Protein AF-A0A945BIY1-F1 (afdb_monomer)

pLDDT: mean 72.24, std 20.04, range [30.34, 96.12]

Solvent-accessible surface area (backbone atoms only — not comparable to full-atom values): 13095 Å² total; per-residue (Å²): 138,82,88,80,87,86,90,84,84,83,86,78,81,77,83,79,81,81,81,83,72,94,68,96,71,99,66,99,70,93,70,81,80,64,82,87,71,80,68,94,62,81,65,41,60,69,71,44,53,73,72,45,50,80,95,35,88,34,77,47,78,45,69,30,70,86,35,56,68,50,52,51,52,50,49,50,49,51,49,50,51,50,50,50,54,65,72,65,54,95,59,92,76,70,64,50,79,70,49,47,50,50,52,51,47,52,49,34,33,52,48,39,45,57,73,46,34,31,70,83,36,44,28,24,41,27,39,16,29,30,68,83,45,97,96,43,66,54,73,47,78,45,80,40,52,51,88,93,45,65,82,20,48,50,57,68,33,42,68,90,71,98,73,80,66,68,68,72,79,71,58,60,95,82,64,88,78,86,86,86,83,70,67,38,62,65,57,50,63,66,42,50,64,54,32,41,51,69,36,68,51,91,84,126

Mean predicted aligned error: 15.59 Å

Radius of gyration: 26.65 Å; Cα contacts (8 Å, |Δi|>4): 170; chains: 1; bounding box: 78×54×85 Å

Secondary structure (DSSP, 8-state):
------------------------------------SS-SS--SHHHHHTTS-TTSSEEEEEE-TTTHHHHHHHHHHHHHHHHHHHHH-SS-----HHHHHHHHHHHHHHHHHHHHH-GGGEEEEEEEEEEEETTEEEEEEEEEE-TT---SHHHHHS-SS----GGGGG--TT-S--------HHHHHHHHHHHHHHTT----

Foldseek 3Di:
DDDDDDDDDDDPPDPDPDPDDDDDDDDPDPPPPPPPDDPPDDFCCVVQVVPADPPAPDKDKDFCRVCLVVVVVVVVVVVVVVVCVVVVDPDPCPDDPVRVVVVLLVVLLVVLLVVQQQPVQFGMKIWYWHPPDVVDIDIDIDTDGDPVRQRGLNNVFFDDDDDDDPVVVVDDPPDPDDDDGGTDVVSVVVCVVVSSVSSVNPPD

Sequence (204 aa):
MKTKNTILTTIAAAALVVLIGCGDTPGDGDSSSTPAGPSAVKNSFAEVSAKLDPNGSLYLYYSTEDVIETVEKYTDALTNFAMETANSGVAGFRPGPQEEAMIDAGTKVGKAFYDQLGINEISGVGMSSFEFEKGLHRNKMVIHHYPDKSTGKVWSLFGSEPHEIGMLKMLPANTALALSNEFNAKGLMEWLPELAKASGDEAI

Nearest PDB structures (foldseek):
  1pu1-assembly1_A  TM=2.883E-01  e=2.572E+00  Methanothermobacter thermautotrophicus

Structure (mmCIF, N/CA/C/O backbone):
data_AF-A0A945BIY1-F1
#
_entry.id   AF-A0A945BIY1-F1
#
loop_
_atom_site.group_PDB
_atom_site.id
_atom_site.type_symbol
_atom_site.label_atom_id
_atom_site.label_alt_id
_atom_site.label_comp_id
_atom_site.label_asym_id
_atom_site.label_entity_id
_atom_site.label_seq_id
_atom_site.pdbx_PDB_ins_code
_atom_site.Cartn_x
_atom_site.Cartn_y
_atom_site.Cartn_z
_atom_site.occupancy
_atom_site.B_iso_or_equiv
_atom_site.auth_seq_id
_atom_site.auth_comp_id
_atom_site.auth_asym_id
_atom_site.auth_atom_id
_atom_site.pdbx_PDB_model_num
ATOM 1 N N . MET A 1 1 ? 52.448 1.101 58.514 1.00 39.97 1 MET A N 1
ATOM 2 C CA . MET A 1 1 ? 52.498 0.705 57.088 1.00 39.97 1 MET A CA 1
ATOM 3 C C . MET A 1 1 ? 51.503 1.559 56.319 1.00 39.97 1 MET A C 1
ATOM 5 O O . MET A 1 1 ? 50.357 1.646 56.733 1.00 39.97 1 MET A O 1
ATOM 9 N N . LYS A 1 2 ? 51.981 2.273 55.294 1.00 34.41 2 LYS A N 1
ATOM 10 C CA . LYS A 1 2 ? 51.230 3.215 54.450 1.00 34.41 2 LYS A CA 1
ATOM 11 C C . LYS A 1 2 ? 50.601 2.485 53.250 1.00 34.41 2 LYS A C 1
ATOM 13 O O . LYS A 1 2 ? 51.288 1.697 52.615 1.00 34.41 2 LYS A O 1
ATOM 18 N N . THR A 1 3 ? 49.324 2.787 53.002 1.00 42.06 3 THR A N 1
ATOM 19 C CA . THR A 1 3 ? 48.617 2.985 51.714 1.00 42.06 3 THR A CA 1
ATOM 20 C C . THR A 1 3 ? 49.193 2.395 50.419 1.00 42.06 3 THR A C 1
ATOM 22 O O . THR A 1 3 ? 50.326 2.707 50.063 1.00 42.06 3 THR A O 1
ATOM 25 N N . LYS A 1 4 ? 48.325 1.750 49.613 1.00 39.22 4 LYS A N 1
ATOM 26 C CA . LYS A 1 4 ? 48.143 2.046 48.171 1.00 39.22 4 LYS A CA 1
ATOM 27 C C . LYS A 1 4 ? 46.921 1.332 47.560 1.00 39.22 4 LYS A C 1
ATOM 29 O O . LYS A 1 4 ? 46.824 0.112 47.590 1.00 39.22 4 LYS A O 1
ATOM 34 N N . ASN A 1 5 ? 46.024 2.148 47.000 1.00 42.19 5 ASN A N 1
ATOM 35 C CA . ASN A 1 5 ? 44.975 1.831 46.024 1.00 42.19 5 ASN A CA 1
ATOM 36 C C . ASN A 1 5 ? 45.461 0.901 44.904 1.00 42.19 5 ASN A C 1
ATOM 38 O O . ASN A 1 5 ? 46.595 1.071 44.468 1.00 42.19 5 ASN A O 1
ATOM 42 N N . THR A 1 6 ? 44.566 0.092 44.320 1.00 38.16 6 THR A N 1
ATOM 43 C CA . THR A 1 6 ? 44.316 0.076 42.858 1.00 38.16 6 THR A CA 1
ATOM 44 C C . THR A 1 6 ? 42.943 -0.552 42.581 1.00 38.16 6 THR A C 1
ATOM 46 O O . THR A 1 6 ? 42.764 -1.763 42.617 1.00 38.16 6 THR A O 1
ATOM 49 N N . ILE A 1 7 ? 41.972 0.323 42.329 1.00 39.97 7 ILE A N 1
ATOM 50 C CA . ILE A 1 7 ? 40.728 0.064 41.600 1.00 39.97 7 ILE A CA 1
ATOM 51 C C . ILE A 1 7 ? 41.095 0.159 40.112 1.00 39.97 7 ILE A C 1
ATOM 53 O O . ILE A 1 7 ? 41.668 1.182 39.752 1.00 39.97 7 ILE A O 1
ATOM 57 N N . LEU A 1 8 ? 40.795 -0.859 39.296 1.00 30.34 8 LEU A N 1
ATOM 58 C CA . LEU A 1 8 ? 40.433 -0.812 37.858 1.00 30.34 8 LEU A CA 1
ATOM 59 C C . LEU A 1 8 ? 40.768 -2.162 37.199 1.00 30.34 8 LEU A C 1
ATOM 61 O O . LEU A 1 8 ? 41.935 -2.464 36.962 1.00 30.34 8 LEU A O 1
ATOM 65 N N . THR A 1 9 ? 39.759 -2.928 36.789 1.00 34.94 9 THR A N 1
ATOM 66 C CA . THR A 1 9 ? 39.800 -3.563 35.461 1.00 34.94 9 THR A CA 1
ATOM 67 C C . THR A 1 9 ? 38.373 -3.800 34.977 1.00 34.94 9 THR A C 1
ATOM 69 O O . THR A 1 9 ? 37.656 -4.700 35.397 1.00 34.94 9 THR A O 1
ATOM 72 N N . THR A 1 10 ? 37.967 -2.857 34.143 1.00 36.44 10 THR A N 1
ATOM 73 C CA . THR A 1 10 ? 36.781 -2.751 33.304 1.00 36.44 10 THR A CA 1
ATOM 74 C C . THR A 1 10 ? 36.562 -4.007 32.455 1.00 36.44 10 THR A C 1
ATOM 76 O O . THR A 1 10 ? 37.403 -4.350 31.628 1.00 36.44 10 THR A O 1
ATOM 79 N N . ILE A 1 11 ? 35.403 -4.656 32.601 1.00 41.34 11 ILE A N 1
ATOM 80 C CA . ILE A 1 11 ? 34.894 -5.626 31.622 1.00 41.34 11 ILE A CA 1
ATOM 81 C C . ILE A 1 11 ? 34.208 -4.817 30.518 1.00 41.34 11 ILE A C 1
ATOM 83 O O . ILE A 1 11 ? 33.057 -4.407 30.646 1.00 41.34 11 ILE A O 1
ATOM 87 N N . ALA A 1 12 ? 34.950 -4.535 29.449 1.00 37.59 12 ALA A N 1
ATOM 88 C CA . ALA A 1 12 ? 34.392 -4.051 28.196 1.00 37.59 12 ALA A CA 1
ATOM 89 C C . ALA A 1 12 ? 33.850 -5.259 27.416 1.00 37.59 12 ALA A C 1
ATOM 91 O O . ALA A 1 12 ? 34.608 -5.979 26.768 1.00 37.59 12 ALA A O 1
ATOM 92 N N . ALA A 1 13 ? 32.544 -5.510 27.507 1.00 39.81 13 ALA A N 1
ATOM 93 C CA . ALA A 1 13 ? 31.857 -6.410 26.589 1.00 39.81 13 ALA A CA 1
ATOM 94 C C . ALA A 1 13 ? 31.685 -5.677 25.250 1.00 39.81 13 ALA A C 1
ATOM 96 O O . ALA A 1 13 ? 30.846 -4.790 25.108 1.00 39.81 13 ALA A O 1
ATOM 97 N N . ALA A 1 14 ? 32.552 -6.004 24.296 1.00 38.06 14 ALA A N 1
ATOM 98 C CA . ALA A 1 14 ? 32.507 -5.496 22.937 1.00 38.06 14 ALA A CA 1
ATOM 99 C C . ALA A 1 14 ? 31.255 -6.022 22.215 1.00 38.06 14 ALA A C 1
ATOM 101 O O . ALA A 1 14 ? 31.132 -7.219 21.962 1.00 38.06 14 ALA A O 1
ATOM 102 N N . ALA A 1 15 ? 30.343 -5.119 21.852 1.00 40.03 15 ALA A N 1
ATOM 103 C CA . ALA A 1 15 ? 29.342 -5.370 20.824 1.00 40.03 15 ALA A CA 1
ATOM 104 C C . ALA A 1 15 ? 30.045 -5.317 19.458 1.00 40.03 15 ALA A C 1
ATOM 106 O O . ALA A 1 15 ? 30.256 -4.245 18.890 1.00 40.03 15 ALA A O 1
ATOM 107 N N . LEU A 1 16 ? 30.476 -6.476 18.961 1.00 34.16 16 LEU A N 1
ATOM 108 C CA . LEU A 1 16 ? 31.046 -6.607 17.626 1.00 34.16 16 LEU A CA 1
ATOM 109 C C . LEU A 1 16 ? 29.893 -6.658 16.608 1.00 34.16 16 LEU A C 1
ATOM 111 O O . LEU A 1 16 ? 29.309 -7.712 16.367 1.00 34.16 16 LEU A O 1
ATOM 115 N N . VAL A 1 17 ? 29.541 -5.510 16.029 1.00 41.53 17 VAL A N 1
ATOM 116 C CA . VAL A 1 17 ? 28.694 -5.453 14.830 1.00 41.53 17 VAL A CA 1
ATOM 117 C C . VAL A 1 17 ? 29.560 -5.890 13.651 1.00 41.53 17 VAL A C 1
ATOM 119 O O . VAL A 1 17 ? 30.413 -5.136 13.186 1.00 41.53 17 VAL A O 1
ATOM 122 N N . VAL A 1 18 ? 29.387 -7.129 13.191 1.00 42.84 18 VAL A N 1
ATOM 123 C CA . VAL A 1 18 ? 30.069 -7.623 11.990 1.00 42.84 18 VAL A CA 1
ATOM 124 C C . VAL A 1 18 ? 29.305 -7.124 10.764 1.00 42.84 18 VAL A C 1
ATOM 126 O O . VAL A 1 18 ? 28.275 -7.676 10.389 1.00 42.84 18 VAL A O 1
ATOM 129 N N . LEU A 1 19 ? 29.818 -6.068 10.134 1.00 43.41 19 LEU A N 1
ATOM 130 C CA . LEU A 1 19 ? 29.477 -5.714 8.757 1.00 43.41 19 LEU A CA 1
ATOM 131 C C . LEU A 1 19 ? 30.220 -6.686 7.829 1.00 43.41 19 LEU A C 1
ATOM 133 O O . LEU A 1 19 ? 31.395 -6.482 7.528 1.00 43.41 19 LEU A O 1
ATOM 137 N N . ILE A 1 20 ? 29.559 -7.766 7.406 1.00 51.94 20 ILE A N 1
ATOM 138 C CA . ILE A 1 20 ? 30.088 -8.644 6.353 1.00 51.94 20 ILE A CA 1
ATOM 139 C C . ILE A 1 20 ? 29.899 -7.916 5.018 1.00 51.94 20 ILE A C 1
ATOM 141 O O . ILE A 1 20 ? 28.815 -7.917 4.440 1.00 51.94 20 ILE A O 1
ATOM 145 N N . GLY A 1 21 ? 30.954 -7.251 4.550 1.00 39.09 21 GLY A N 1
ATOM 146 C CA . GLY A 1 21 ? 31.052 -6.796 3.167 1.00 39.09 21 GLY A CA 1
ATOM 147 C C . GLY A 1 21 ? 31.332 -7.987 2.250 1.00 39.09 21 GLY A C 1
ATOM 148 O O . GLY A 1 21 ? 32.241 -8.767 2.522 1.00 39.09 21 GLY A O 1
ATOM 149 N N . CYS A 1 22 ? 30.564 -8.131 1.167 1.00 49.41 22 CYS A N 1
ATOM 150 C CA . CYS A 1 22 ? 30.897 -9.063 0.090 1.00 49.41 22 CYS A CA 1
ATOM 151 C C . CYS A 1 22 ? 32.154 -8.560 -0.631 1.00 49.41 22 CYS A C 1
ATOM 153 O O . CYS A 1 22 ? 32.093 -7.605 -1.402 1.00 49.41 22 CYS A O 1
ATOM 155 N N . GLY A 1 23 ? 33.291 -9.188 -0.347 1.00 40.00 23 GLY A N 1
ATOM 156 C CA . GLY A 1 23 ? 34.505 -9.109 -1.150 1.00 40.00 23 GLY A CA 1
ATOM 157 C C . GLY A 1 23 ? 34.866 -10.514 -1.614 1.00 40.00 23 GLY A C 1
ATOM 158 O O . GLY A 1 23 ? 34.904 -11.433 -0.798 1.00 40.00 23 GLY A O 1
ATOM 159 N N . ASP A 1 24 ? 35.094 -10.680 -2.916 1.00 52.12 24 ASP A N 1
ATOM 160 C CA . ASP A 1 24 ? 35.412 -11.966 -3.534 1.00 52.12 24 ASP A CA 1
ATOM 161 C C . ASP A 1 24 ? 36.679 -12.581 -2.926 1.00 52.12 24 ASP A C 1
ATOM 163 O O . ASP A 1 24 ? 37.783 -12.046 -3.040 1.00 52.12 24 ASP A O 1
ATOM 167 N N . THR A 1 25 ? 36.539 -13.742 -2.290 1.00 47.34 25 THR A N 1
ATOM 168 C CA . THR A 1 25 ? 37.651 -14.666 -2.045 1.00 47.34 25 THR A CA 1
ATOM 169 C C . THR A 1 25 ? 37.119 -16.095 -2.182 1.00 47.34 25 THR A C 1
ATOM 171 O O . THR A 1 25 ? 36.146 -16.434 -1.509 1.00 47.34 25 THR A O 1
ATOM 174 N N . PRO A 1 26 ? 37.711 -16.947 -3.040 1.00 51.88 26 PRO A N 1
ATOM 175 C CA . PRO A 1 26 ? 37.292 -18.333 -3.179 1.00 51.88 26 PRO A CA 1
ATOM 176 C C . PRO A 1 26 ? 37.843 -19.127 -1.992 1.00 51.88 26 PRO A C 1
ATOM 178 O O . PRO A 1 26 ? 39.030 -19.446 -1.936 1.00 51.88 26 PRO A O 1
ATOM 181 N N . GLY A 1 27 ? 36.980 -19.393 -1.016 1.00 40.19 27 GLY A N 1
ATOM 182 C CA . GLY A 1 27 ? 37.255 -20.269 0.115 1.00 40.19 27 GLY A CA 1
ATOM 183 C C . GLY A 1 27 ? 36.132 -21.285 0.246 1.00 40.19 27 GLY A C 1
ATOM 184 O O . GLY A 1 27 ? 34.990 -20.904 0.489 1.00 40.19 27 GLY A O 1
ATOM 185 N N . ASP A 1 28 ? 36.472 -22.561 0.064 1.00 50.78 28 ASP A N 1
ATOM 186 C CA . ASP A 1 28 ? 35.599 -23.705 0.323 1.00 50.78 28 ASP A CA 1
ATOM 187 C C . ASP A 1 28 ? 35.022 -23.612 1.740 1.00 50.78 28 ASP A C 1
ATOM 189 O O . ASP A 1 28 ? 35.735 -23.692 2.743 1.00 50.78 28 ASP A O 1
ATOM 193 N N . GLY A 1 29 ? 33.714 -23.406 1.810 1.00 43.94 29 GLY A N 1
ATOM 194 C CA . GLY A 1 29 ? 32.992 -23.149 3.044 1.00 43.94 29 GLY A CA 1
ATOM 195 C C . GLY A 1 29 ? 31.512 -23.042 2.741 1.00 43.94 29 GLY A C 1
ATOM 196 O O . GLY A 1 29 ? 30.916 -21.979 2.887 1.00 43.94 29 GLY A O 1
ATOM 197 N N . ASP A 1 30 ? 30.944 -24.147 2.262 1.00 49.91 30 ASP A N 1
ATOM 198 C CA . ASP A 1 30 ? 29.515 -24.305 2.022 1.00 49.91 30 ASP A CA 1
ATOM 199 C C . ASP A 1 30 ? 28.783 -24.224 3.371 1.00 49.91 30 ASP A C 1
ATOM 201 O O . ASP A 1 30 ? 28.605 -25.189 4.111 1.00 49.91 30 ASP A O 1
ATOM 205 N N . SER A 1 31 ? 28.475 -22.999 3.769 1.00 51.16 31 SER A N 1
ATOM 206 C CA . SER A 1 31 ? 27.573 -22.656 4.860 1.00 51.16 31 SER A CA 1
ATOM 207 C C . SER A 1 31 ? 26.534 -21.705 4.292 1.00 51.16 31 SER A C 1
ATOM 209 O O . SER A 1 31 ? 26.340 -20.591 4.775 1.00 51.16 31 SER A O 1
ATOM 211 N N . SER A 1 32 ? 25.869 -22.156 3.225 1.00 48.94 32 SER A N 1
ATOM 212 C CA . SER A 1 32 ? 24.549 -21.665 2.857 1.00 48.94 32 SER A CA 1
ATOM 213 C C . SER A 1 32 ? 23.613 -21.989 4.026 1.00 48.94 32 SER A C 1
ATOM 215 O O . SER A 1 32 ? 22.974 -23.034 4.100 1.00 48.94 32 SER A O 1
ATOM 217 N N . SER A 1 33 ? 23.533 -21.074 4.988 1.00 55.22 33 SER A N 1
ATOM 218 C CA . SER A 1 33 ? 22.439 -21.003 5.953 1.00 55.22 33 SER A CA 1
ATOM 219 C C . SER A 1 33 ? 21.205 -20.399 5.280 1.00 55.22 33 SER A C 1
ATOM 221 O O . SER A 1 33 ? 20.538 -19.530 5.839 1.00 55.22 33 SER A O 1
ATOM 223 N N . THR A 1 34 ? 20.900 -20.828 4.051 1.00 60.59 34 THR A N 1
ATOM 224 C CA . THR A 1 34 ? 19.627 -20.495 3.427 1.00 60.59 34 THR A CA 1
ATOM 225 C C . THR A 1 34 ? 18.549 -21.142 4.292 1.00 60.59 34 THR A C 1
ATOM 227 O O . THR A 1 34 ? 18.580 -22.363 4.468 1.00 60.59 34 THR A O 1
ATOM 230 N N . PRO A 1 35 ? 17.620 -20.363 4.872 1.00 60.12 35 PRO A N 1
ATOM 231 C CA . PRO A 1 35 ? 16.528 -20.928 5.645 1.00 60.12 35 PRO A CA 1
ATOM 232 C C . PRO A 1 35 ? 15.776 -21.936 4.772 1.00 60.12 35 PRO A C 1
ATOM 234 O O . PRO A 1 35 ? 15.178 -21.578 3.759 1.00 60.12 35 PRO A O 1
ATOM 237 N N . ALA A 1 36 ? 15.867 -23.214 5.128 1.00 60.28 36 ALA A N 1
ATOM 238 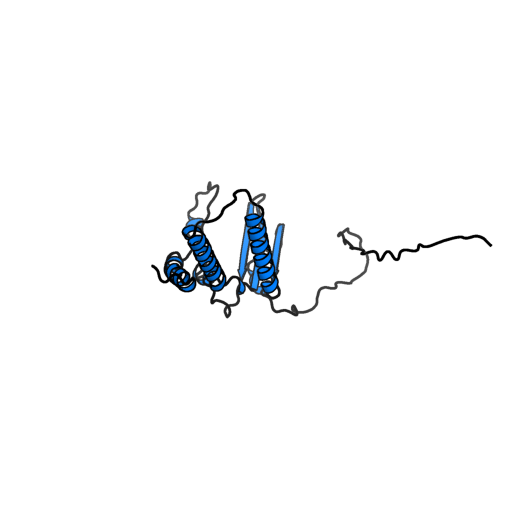C CA . ALA A 1 36 ? 15.207 -24.288 4.407 1.00 60.28 36 ALA A CA 1
ATOM 239 C C . ALA A 1 36 ? 13.813 -24.491 5.010 1.00 60.28 36 ALA A C 1
ATOM 241 O O . ALA A 1 36 ? 13.666 -25.130 6.050 1.00 60.28 36 ALA A O 1
ATOM 242 N N . GLY A 1 37 ? 12.792 -23.921 4.371 1.00 68.75 37 GLY A N 1
ATOM 243 C CA . GLY A 1 37 ? 11.392 -24.106 4.755 1.00 68.75 37 GLY A CA 1
ATOM 244 C C . GLY A 1 37 ? 10.548 -22.840 4.606 1.00 68.75 37 GLY A C 1
ATOM 245 O O . GLY A 1 37 ? 11.094 -21.750 4.429 1.00 68.75 37 GLY A O 1
ATOM 246 N N . PRO A 1 38 ? 9.210 -22.966 4.651 1.00 77.31 38 PRO A N 1
ATOM 247 C CA . PRO A 1 38 ? 8.332 -21.805 4.699 1.00 77.31 38 PRO A CA 1
ATOM 248 C C . PRO A 1 38 ? 8.610 -20.985 5.963 1.00 77.31 38 PRO A C 1
ATOM 250 O O . PRO A 1 38 ? 9.036 -21.519 6.988 1.00 77.31 38 PRO A O 1
ATOM 253 N N . SER A 1 39 ? 8.342 -19.682 5.892 1.00 82.94 39 SER A N 1
ATOM 254 C CA . SER A 1 39 ? 8.368 -18.814 7.069 1.00 82.94 39 SER A CA 1
ATOM 255 C C . SER A 1 3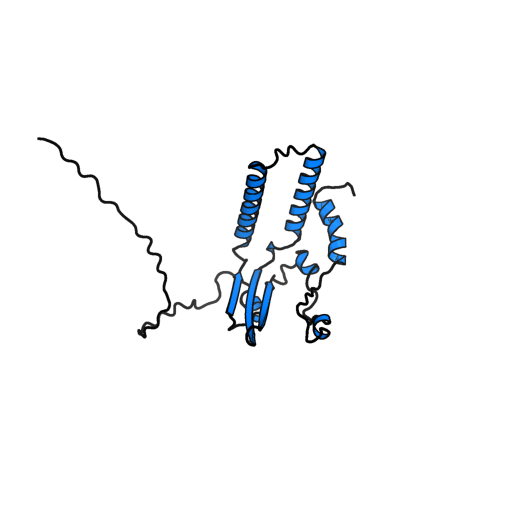9 ? 7.495 -19.397 8.183 1.00 82.94 39 SER A C 1
ATOM 257 O O . SER A 1 39 ? 6.388 -19.870 7.923 1.00 82.94 39 SER A O 1
ATOM 259 N N . ALA A 1 40 ? 7.978 -19.334 9.426 1.00 85.88 40 ALA A N 1
ATOM 260 C CA . ALA A 1 40 ? 7.202 -19.743 10.598 1.00 85.88 40 ALA A CA 1
ATOM 261 C C . ALA A 1 40 ? 5.923 -18.901 10.767 1.00 85.88 40 ALA A C 1
ATOM 263 O O . ALA A 1 40 ? 4.928 -19.384 11.302 1.00 85.88 40 ALA A O 1
ATOM 264 N N . VAL A 1 41 ? 5.947 -17.660 10.273 1.00 85.12 41 VAL A N 1
ATOM 265 C CA . VAL A 1 41 ? 4.795 -16.757 10.207 1.00 85.12 41 VAL A CA 1
ATOM 266 C C . VAL A 1 41 ? 4.274 -16.735 8.775 1.00 85.12 41 VAL A C 1
ATOM 268 O O . VAL A 1 41 ? 5.038 -16.457 7.841 1.00 85.12 41 VAL A O 1
ATOM 271 N N . LYS A 1 42 ? 2.979 -17.037 8.601 1.00 88.94 42 LYS A N 1
ATOM 272 C CA . LYS A 1 42 ? 2.283 -16.902 7.312 1.00 88.94 42 LYS A CA 1
ATOM 273 C C . LYS A 1 42 ? 2.495 -15.483 6.797 1.00 88.94 42 LYS A C 1
ATOM 275 O O . LYS A 1 42 ? 2.370 -14.545 7.568 1.00 88.94 42 LYS A O 1
ATOM 280 N N . ASN A 1 43 ? 2.807 -15.330 5.518 1.00 90.81 43 ASN A N 1
ATOM 281 C CA . ASN A 1 43 ? 2.966 -14.023 4.901 1.00 90.81 43 ASN A CA 1
ATOM 282 C C . ASN A 1 43 ? 2.573 -14.075 3.421 1.00 90.81 43 ASN A C 1
ATOM 284 O O . ASN A 1 43 ? 2.449 -15.156 2.848 1.00 90.81 43 ASN A O 1
ATOM 288 N N . SER A 1 44 ? 2.411 -12.899 2.821 1.00 93.62 44 SER A N 1
ATOM 289 C CA . SER A 1 44 ? 1.990 -12.721 1.427 1.00 93.62 44 SER A CA 1
ATOM 290 C C . SER A 1 44 ? 3.159 -12.622 0.438 1.00 93.62 44 SER A C 1
ATOM 292 O O . SER A 1 44 ? 3.032 -12.030 -0.638 1.00 93.62 44 SER A O 1
ATOM 294 N N . PHE A 1 45 ? 4.336 -13.162 0.789 1.00 94.38 45 PHE A N 1
ATOM 295 C CA . PHE A 1 45 ? 5.539 -13.017 -0.032 1.00 94.38 45 PHE A CA 1
ATOM 296 C C . PHE A 1 45 ? 5.324 -13.547 -1.444 1.00 94.38 45 PHE A C 1
ATOM 298 O O . PHE A 1 45 ? 5.679 -12.863 -2.399 1.00 94.38 45 PHE A O 1
ATOM 305 N N . ALA A 1 46 ? 4.740 -14.738 -1.597 1.00 94.88 46 ALA A N 1
ATOM 306 C CA . ALA A 1 46 ? 4.545 -15.358 -2.905 1.00 94.88 46 ALA A CA 1
ATOM 307 C C . ALA A 1 46 ? 3.582 -14.538 -3.781 1.00 94.88 46 ALA A C 1
ATOM 309 O O . ALA A 1 46 ? 3.862 -14.285 -4.951 1.00 94.88 46 ALA A O 1
ATOM 310 N N . GLU A 1 47 ? 2.480 -14.070 -3.204 1.00 95.12 47 GLU A N 1
ATOM 311 C CA . GLU A 1 47 ? 1.444 -13.297 -3.881 1.00 95.12 47 GLU A CA 1
ATOM 312 C C . GLU A 1 47 ? 1.952 -11.916 -4.310 1.00 95.12 47 GLU A C 1
ATOM 314 O O . GLU A 1 47 ? 1.726 -11.496 -5.448 1.00 95.12 47 GLU A O 1
ATOM 319 N N . VAL A 1 48 ? 2.680 -11.227 -3.425 1.00 94.81 48 VAL A N 1
ATOM 320 C CA . VAL A 1 48 ? 3.257 -9.907 -3.706 1.00 94.81 48 VAL A CA 1
ATOM 321 C C . VAL A 1 48 ? 4.412 -10.020 -4.701 1.00 94.81 48 VAL A C 1
ATOM 323 O O . VAL A 1 48 ? 4.421 -9.314 -5.711 1.00 94.81 48 VAL A O 1
ATOM 326 N N . SER A 1 49 ? 5.366 -10.926 -4.464 1.00 94.88 49 SER A N 1
ATOM 327 C CA . SER A 1 49 ? 6.538 -11.114 -5.333 1.00 94.88 49 SER A CA 1
ATOM 328 C C . SER A 1 49 ? 6.163 -11.488 -6.763 1.00 94.88 49 SER A C 1
ATOM 330 O O . SER A 1 49 ? 6.778 -10.982 -7.698 1.00 94.88 49 SER A O 1
ATOM 332 N N . ALA A 1 50 ? 5.103 -12.280 -6.957 1.00 96.12 50 ALA A N 1
ATOM 333 C CA . ALA A 1 50 ? 4.605 -12.651 -8.281 1.00 96.12 50 ALA A CA 1
ATOM 334 C C . ALA A 1 50 ? 4.168 -11.449 -9.144 1.00 96.12 50 ALA A C 1
ATOM 336 O O . ALA A 1 50 ? 4.014 -11.585 -10.359 1.00 96.12 50 ALA A O 1
ATOM 337 N N . LYS A 1 51 ? 3.938 -10.277 -8.541 1.00 95.00 51 LYS A N 1
ATOM 338 C CA . LYS A 1 51 ? 3.573 -9.040 -9.247 1.00 95.00 51 LYS A CA 1
ATOM 339 C C . LYS A 1 51 ? 4.765 -8.110 -9.484 1.00 95.00 51 LYS A C 1
ATOM 341 O O . LYS A 1 51 ? 4.700 -7.268 -10.387 1.00 95.00 51 LYS A O 1
ATOM 346 N N . LEU A 1 52 ? 5.834 -8.257 -8.705 1.00 95.31 52 LEU A N 1
ATOM 347 C CA . LEU A 1 52 ? 7.041 -7.441 -8.797 1.00 95.31 52 LEU A CA 1
ATOM 348 C C . LEU A 1 52 ? 7.927 -7.864 -9.973 1.00 95.31 52 LEU A C 1
ATOM 350 O O . LEU A 1 52 ? 7.798 -8.955 -10.523 1.00 95.31 52 LEU A O 1
ATOM 354 N N . ASP A 1 53 ? 8.819 -6.966 -10.379 1.00 93.88 53 ASP A N 1
ATOM 355 C CA . ASP A 1 53 ? 9.832 -7.249 -11.393 1.00 93.88 53 ASP A CA 1
ATOM 356 C C . ASP A 1 53 ? 11.142 -7.680 -10.705 1.00 93.88 53 ASP A C 1
ATOM 358 O O . ASP A 1 53 ? 11.781 -6.846 -10.055 1.00 93.88 53 ASP A O 1
ATOM 362 N N . PRO A 1 54 ? 11.561 -8.957 -10.809 1.00 92.00 54 PRO A N 1
ATOM 363 C CA . PRO A 1 54 ? 12.856 -9.387 -10.292 1.00 92.00 54 PRO A CA 1
ATOM 364 C C . PRO A 1 54 ? 14.002 -8.829 -11.152 1.00 92.00 54 PRO A C 1
ATOM 366 O O . PRO A 1 54 ? 13.803 -8.442 -12.302 1.00 92.00 54 PRO A O 1
ATOM 369 N N . ASN A 1 55 ? 15.226 -8.849 -10.613 1.00 89.56 55 ASN A N 1
ATOM 370 C CA . ASN A 1 55 ? 16.463 -8.445 -11.309 1.00 89.56 55 ASN A CA 1
ATOM 371 C C . ASN A 1 55 ? 16.535 -6.957 -11.706 1.00 89.56 55 ASN A C 1
ATOM 373 O O . ASN A 1 55 ? 17.269 -6.587 -12.620 1.00 89.56 55 ASN A O 1
ATOM 377 N N . GLY A 1 56 ? 15.760 -6.113 -11.029 1.00 86.25 56 GLY A N 1
ATOM 378 C CA . GLY A 1 56 ? 15.827 -4.664 -11.153 1.00 86.25 56 GLY A CA 1
ATOM 379 C C . GLY A 1 56 ? 16.860 -4.016 -10.224 1.00 86.25 56 GLY A C 1
ATOM 380 O O . GLY A 1 56 ? 17.595 -4.692 -9.506 1.00 86.25 56 GLY A O 1
ATOM 381 N N . SER A 1 57 ? 16.889 -2.685 -10.209 1.00 86.94 57 SER A N 1
ATOM 382 C CA . SER A 1 57 ? 17.723 -1.892 -9.296 1.00 86.94 57 SER A CA 1
ATOM 383 C C . SER A 1 57 ? 17.135 -1.781 -7.885 1.00 86.94 57 SER A C 1
ATOM 385 O O . SER A 1 57 ? 17.853 -1.453 -6.942 1.00 86.94 57 SER A O 1
ATOM 387 N N . LEU A 1 58 ? 15.840 -2.070 -7.728 1.00 87.56 58 LEU A N 1
ATOM 388 C CA . LEU A 1 58 ? 15.152 -2.152 -6.442 1.00 87.56 58 LEU A CA 1
ATOM 389 C C . LEU A 1 58 ? 14.245 -3.378 -6.433 1.00 87.56 58 LEU A C 1
ATOM 391 O O . LEU A 1 58 ? 13.462 -3.577 -7.363 1.00 87.56 58 LEU A O 1
ATOM 395 N N . TYR A 1 59 ? 14.307 -4.143 -5.348 1.00 91.12 59 TYR A N 1
ATOM 396 C CA . TYR A 1 59 ? 13.350 -5.193 -5.038 1.00 91.12 59 TYR A CA 1
ATOM 397 C C . TYR A 1 59 ? 13.149 -5.245 -3.525 1.00 91.12 59 TYR A C 1
ATOM 399 O O . TYR A 1 59 ? 14.083 -5.532 -2.777 1.00 91.12 59 TYR A O 1
ATOM 407 N N . LEU A 1 60 ? 11.938 -4.934 -3.074 1.00 89.50 60 LEU A N 1
ATOM 408 C CA . LEU A 1 60 ? 11.580 -4.880 -1.666 1.00 89.50 60 LEU A CA 1
ATOM 409 C C . LEU A 1 60 ? 10.262 -5.611 -1.449 1.00 89.50 60 LEU A C 1
ATOM 411 O O . LEU A 1 60 ? 9.287 -5.387 -2.164 1.00 89.50 60 LEU A O 1
ATOM 415 N N . TYR A 1 61 ? 10.241 -6.447 -0.418 1.00 92.38 61 TYR A N 1
ATOM 416 C CA . TYR A 1 61 ? 9.028 -6.997 0.161 1.00 92.38 61 TYR A CA 1
ATOM 417 C C . TYR A 1 61 ? 9.045 -6.744 1.663 1.00 92.38 61 TYR A C 1
ATOM 419 O O . TYR A 1 61 ? 10.066 -6.946 2.323 1.00 92.38 61 TYR A O 1
ATOM 427 N N . TYR A 1 62 ? 7.900 -6.338 2.191 1.00 88.44 62 TYR A N 1
ATOM 428 C CA . TYR A 1 62 ? 7.684 -6.133 3.607 1.00 88.44 62 TYR A CA 1
ATOM 429 C C . TYR A 1 62 ? 6.411 -6.849 4.052 1.00 88.44 62 TYR A C 1
ATOM 431 O O . TYR A 1 62 ? 5.330 -6.559 3.541 1.00 88.44 62 TYR A O 1
ATOM 439 N N . SER A 1 63 ? 6.547 -7.778 5.001 1.00 88.81 63 SER A N 1
ATOM 440 C CA . SER A 1 63 ? 5.418 -8.454 5.646 1.00 88.81 63 SER A CA 1
ATOM 441 C C . SER A 1 63 ? 4.896 -7.603 6.795 1.00 88.81 63 SER A C 1
ATOM 443 O O . SER A 1 63 ? 5.683 -7.167 7.633 1.00 88.81 63 SER A O 1
ATOM 445 N N . THR A 1 64 ? 3.585 -7.406 6.869 1.00 84.81 64 THR A N 1
ATOM 446 C CA . THR A 1 64 ? 2.939 -6.630 7.943 1.00 84.81 64 THR A CA 1
ATOM 447 C C . THR A 1 64 ? 2.310 -7.503 9.029 1.00 84.81 64 THR A C 1
ATOM 449 O O . THR A 1 64 ? 1.805 -6.979 10.014 1.00 84.81 64 THR A O 1
ATOM 452 N N . GLU A 1 65 ? 2.392 -8.826 8.892 1.00 81.62 65 GLU A N 1
ATOM 453 C CA . GLU A 1 65 ? 1.724 -9.824 9.747 1.00 81.62 65 GLU A CA 1
ATOM 454 C C . GLU A 1 65 ? 2.085 -9.693 11.234 1.00 81.62 65 GLU A C 1
ATOM 456 O O . GLU A 1 65 ? 1.200 -9.755 12.080 1.00 81.62 65 GLU A O 1
ATOM 461 N N . ASP A 1 66 ? 3.356 -9.409 11.539 1.00 68.19 66 ASP A N 1
ATOM 462 C CA . ASP A 1 66 ? 3.842 -9.160 12.908 1.00 68.19 66 ASP A CA 1
ATOM 463 C C . ASP A 1 66 ? 4.001 -7.656 13.219 1.00 68.19 66 ASP A C 1
ATOM 465 O O . ASP A 1 66 ? 4.412 -7.262 14.309 1.00 68.19 66 ASP A O 1
ATOM 469 N N . VAL A 1 67 ? 3.715 -6.784 12.245 1.00 60.41 67 VAL A N 1
ATOM 470 C CA . VAL A 1 67 ? 4.046 -5.346 12.279 1.00 60.41 67 VAL A CA 1
ATOM 471 C C . VAL A 1 67 ? 2.814 -4.478 12.514 1.00 60.41 67 VAL A C 1
ATOM 473 O O . VAL A 1 67 ? 2.952 -3.282 12.747 1.00 60.41 67 VAL A O 1
ATOM 476 N N . ILE A 1 68 ? 1.603 -5.031 12.548 1.00 52.38 68 ILE A N 1
ATOM 477 C CA . ILE A 1 68 ? 0.422 -4.222 12.887 1.00 52.38 68 ILE A CA 1
ATOM 478 C C . ILE A 1 68 ? 0.567 -3.592 14.295 1.00 52.38 68 ILE A C 1
ATOM 480 O O . ILE A 1 68 ? 0.209 -2.429 14.462 1.00 52.38 68 ILE A O 1
ATOM 484 N N . GLU A 1 69 ? 1.282 -4.230 15.237 1.00 50.78 69 GLU A N 1
ATOM 485 C CA . GLU A 1 69 ? 1.694 -3.589 16.507 1.00 50.78 69 GLU A CA 1
ATOM 486 C C . GLU A 1 69 ? 2.694 -2.427 16.329 1.00 50.78 69 GLU A C 1
ATOM 488 O O . GLU A 1 69 ? 2.784 -1.526 17.162 1.00 50.78 69 GLU A O 1
ATOM 493 N N . THR A 1 70 ? 3.499 -2.436 15.267 1.00 47.12 70 THR A N 1
ATOM 494 C CA . THR A 1 70 ? 4.469 -1.365 14.986 1.00 47.12 70 THR A CA 1
ATOM 495 C C . THR A 1 70 ? 3.816 -0.196 14.250 1.00 47.12 70 THR A C 1
ATOM 497 O O . THR A 1 70 ? 4.259 0.931 14.431 1.00 47.12 70 THR A O 1
ATOM 500 N N . VAL A 1 71 ? 2.740 -0.411 13.484 1.00 50.25 71 VAL A N 1
ATOM 501 C CA . VAL A 1 71 ? 1.934 0.688 12.916 1.00 50.25 71 VAL A CA 1
ATOM 502 C C . VAL A 1 71 ? 1.189 1.435 14.021 1.00 50.25 71 VAL A C 1
ATOM 504 O O . VAL A 1 71 ? 1.171 2.663 13.991 1.00 50.25 71 VAL A O 1
ATOM 507 N N . GLU A 1 72 ? 0.671 0.739 15.038 1.00 50.81 72 GLU A N 1
ATOM 508 C CA . GLU A 1 72 ? 0.168 1.383 16.262 1.00 50.81 72 GLU A CA 1
ATOM 509 C C . GLU A 1 72 ? 1.282 2.174 16.955 1.00 50.81 72 GLU A C 1
ATOM 511 O O . GLU A 1 72 ? 1.108 3.361 17.194 1.00 50.81 72 GLU A O 1
ATOM 516 N N . LYS A 1 73 ? 2.485 1.605 17.127 1.00 48.16 73 LYS A N 1
ATOM 517 C CA . LYS A 1 73 ? 3.640 2.342 17.687 1.00 48.16 73 LYS A CA 1
ATOM 518 C C . LYS A 1 73 ? 4.082 3.539 16.839 1.00 48.16 73 LYS A C 1
ATOM 520 O O . LYS A 1 73 ? 4.522 4.535 17.404 1.00 48.16 73 LYS A O 1
ATOM 525 N N . TYR A 1 74 ? 3.989 3.473 15.510 1.00 43.16 74 TYR A N 1
ATOM 526 C CA . TYR A 1 74 ? 4.282 4.601 14.617 1.00 43.16 74 TYR A CA 1
ATOM 527 C C . TYR A 1 74 ? 3.169 5.650 14.643 1.00 43.16 74 TYR A C 1
ATOM 529 O O . TYR A 1 74 ? 3.468 6.837 14.563 1.00 43.16 74 TYR A O 1
ATOM 537 N N . THR A 1 75 ? 1.911 5.235 14.795 1.00 49.59 75 THR A N 1
ATOM 538 C CA . THR A 1 75 ? 0.759 6.132 14.952 1.00 49.59 75 THR A CA 1
ATOM 539 C C . THR A 1 75 ? 0.806 6.817 16.310 1.00 49.59 75 THR A C 1
ATOM 541 O O . THR A 1 75 ? 0.643 8.030 16.375 1.00 49.59 75 THR A O 1
ATOM 544 N N . ASP A 1 76 ? 1.146 6.093 17.374 1.00 52.78 76 ASP A N 1
ATOM 545 C CA . ASP A 1 76 ? 1.405 6.629 18.708 1.00 52.78 76 ASP A CA 1
ATOM 546 C C . ASP A 1 76 ? 2.619 7.556 18.693 1.00 52.78 76 ASP A C 1
ATOM 548 O O . ASP A 1 76 ? 2.565 8.637 19.264 1.00 52.78 76 ASP A O 1
ATOM 552 N N . ALA A 1 77 ? 3.706 7.197 18.002 1.00 49.19 77 ALA A N 1
ATOM 553 C CA . ALA A 1 77 ? 4.875 8.064 17.860 1.00 49.19 77 ALA A CA 1
ATOM 554 C C . ALA A 1 77 ? 4.557 9.340 17.068 1.00 49.19 77 ALA A C 1
ATOM 556 O O . ALA A 1 77 ? 4.997 10.416 17.461 1.00 49.19 77 ALA A O 1
ATOM 557 N N . LEU A 1 78 ? 3.769 9.249 15.993 1.00 41.88 78 LEU A N 1
ATOM 558 C CA . LEU A 1 78 ? 3.345 10.402 15.197 1.00 41.88 78 LEU A CA 1
ATOM 559 C C . LEU A 1 78 ? 2.340 11.275 15.962 1.00 41.88 78 LEU A C 1
ATOM 561 O O . LEU A 1 78 ? 2.425 12.497 15.895 1.00 41.88 78 LEU A O 1
ATOM 565 N N . THR A 1 79 ? 1.440 10.663 16.734 1.00 49.78 79 THR A N 1
ATOM 566 C CA . THR A 1 79 ? 0.482 11.351 17.612 1.00 49.78 79 THR A CA 1
ATOM 567 C C . THR A 1 79 ? 1.204 12.043 18.761 1.00 49.78 79 THR A C 1
ATOM 569 O O . THR A 1 79 ? 0.958 13.218 19.014 1.00 49.78 79 THR A O 1
ATOM 572 N N . ASN A 1 80 ? 2.159 11.370 19.406 1.00 53.50 80 ASN A N 1
ATOM 573 C CA . ASN A 1 80 ? 2.990 11.944 20.462 1.00 53.50 80 ASN A CA 1
ATOM 574 C C . ASN A 1 80 ? 3.878 13.065 19.921 1.00 53.50 80 ASN A C 1
ATOM 576 O O . ASN A 1 80 ? 3.956 14.117 20.542 1.00 53.50 80 ASN A O 1
ATOM 580 N N . PHE A 1 81 ? 4.472 12.895 18.737 1.00 45.31 81 PHE A N 1
ATOM 581 C CA . PHE A 1 81 ? 5.236 13.946 18.067 1.00 45.31 81 PHE A CA 1
ATOM 582 C C . PHE A 1 81 ? 4.353 15.145 17.697 1.00 45.31 81 PHE A C 1
ATOM 584 O O . PHE A 1 81 ? 4.755 16.290 17.897 1.00 45.31 81 PHE A O 1
ATOM 591 N N . ALA A 1 82 ? 3.132 14.912 17.209 1.00 47.34 82 ALA A N 1
ATOM 592 C CA . ALA A 1 82 ? 2.171 15.971 16.910 1.00 47.34 82 ALA A CA 1
ATOM 593 C C . ALA A 1 82 ? 1.694 16.692 18.182 1.00 47.34 82 ALA A C 1
ATOM 595 O O . ALA A 1 82 ? 1.616 17.917 18.183 1.00 47.34 82 ALA A O 1
ATOM 596 N N . MET A 1 83 ? 1.446 15.969 19.278 1.00 51.97 83 MET A N 1
ATOM 597 C CA . MET A 1 83 ? 1.106 16.542 20.586 1.00 51.97 83 MET A CA 1
ATOM 598 C C . MET A 1 83 ? 2.277 17.317 21.197 1.00 51.97 83 MET A C 1
ATOM 600 O O . MET A 1 83 ? 2.081 18.405 21.729 1.00 51.97 83 MET A O 1
ATOM 604 N N . GLU A 1 84 ? 3.500 16.804 21.101 1.00 53.91 84 GLU A N 1
ATOM 605 C CA . GLU A 1 84 ? 4.718 17.476 21.560 1.00 53.91 84 GLU A CA 1
ATOM 606 C C . GLU A 1 84 ? 5.004 18.733 20.725 1.00 53.91 84 GLU A C 1
ATOM 608 O O . GLU A 1 84 ? 5.366 19.778 21.266 1.00 53.91 84 GLU A O 1
ATOM 613 N N . THR A 1 85 ? 4.738 18.686 19.419 1.00 48.44 85 THR A N 1
ATOM 614 C CA . THR A 1 85 ? 4.836 19.843 18.513 1.00 48.44 85 THR A CA 1
ATOM 615 C C . THR A 1 85 ? 3.734 20.874 18.786 1.00 48.44 85 THR A C 1
ATOM 617 O O . THR A 1 85 ? 4.002 22.074 18.816 1.00 48.44 85 THR A O 1
ATOM 620 N N . ALA A 1 86 ? 2.505 20.434 19.065 1.00 49.72 86 ALA A N 1
ATOM 621 C CA . ALA A 1 86 ? 1.401 21.312 19.455 1.00 49.72 86 ALA A CA 1
ATOM 622 C C . ALA A 1 86 ? 1.639 21.969 20.828 1.00 49.72 86 ALA A C 1
ATOM 624 O O . ALA A 1 86 ? 1.312 23.140 21.016 1.00 49.72 86 ALA A O 1
ATOM 625 N N . ASN A 1 87 ? 2.274 21.253 21.763 1.00 51.59 87 ASN A N 1
ATOM 626 C CA . ASN A 1 87 ? 2.584 21.737 23.111 1.00 51.59 87 ASN A CA 1
ATOM 627 C C . ASN A 1 87 ? 3.896 22.544 23.205 1.00 51.59 87 ASN A C 1
ATOM 629 O O . ASN A 1 87 ? 4.105 23.224 24.210 1.00 51.59 87 ASN A O 1
ATOM 633 N N . SER A 1 88 ? 4.775 22.499 22.193 1.00 46.22 88 SER A N 1
ATOM 634 C CA . SER A 1 88 ? 6.064 23.224 22.179 1.00 46.22 88 SER A CA 1
ATOM 635 C C . SER A 1 88 ? 6.019 24.614 21.528 1.00 46.22 88 SER A C 1
ATOM 637 O O . SER A 1 88 ? 6.951 25.391 21.715 1.00 46.22 88 SER A O 1
ATOM 639 N N . GLY A 1 89 ? 4.907 24.979 20.879 1.00 41.78 89 GLY A N 1
ATOM 640 C CA . GLY A 1 89 ? 4.460 26.366 20.701 1.00 41.78 89 GLY A CA 1
ATOM 641 C C . GLY A 1 89 ? 5.223 27.252 19.700 1.00 41.78 89 GLY A C 1
ATOM 642 O O . GLY A 1 89 ? 6.318 27.737 19.968 1.00 41.78 89 GLY A O 1
ATOM 643 N N . VAL A 1 90 ? 4.539 27.636 18.612 1.00 34.84 90 VAL A N 1
ATOM 644 C CA . VAL A 1 90 ? 4.763 28.933 17.917 1.00 34.84 90 VAL A CA 1
ATOM 645 C C . VAL A 1 90 ? 3.522 29.838 17.959 1.00 34.84 90 VAL A C 1
ATOM 647 O O . VAL A 1 90 ? 3.595 31.029 17.679 1.00 34.84 90 VAL A O 1
ATOM 650 N N . ALA A 1 91 ? 2.383 29.348 18.433 1.00 43.78 91 ALA A N 1
ATOM 651 C CA . ALA A 1 91 ? 1.274 30.203 18.818 1.00 43.78 91 ALA A CA 1
ATOM 652 C C . ALA A 1 91 ? 0.712 29.643 20.113 1.00 43.78 91 ALA A C 1
ATOM 654 O O . ALA A 1 91 ? 0.438 28.450 20.186 1.00 43.78 91 ALA A O 1
ATOM 655 N N . GLY A 1 92 ? 0.549 30.482 21.135 1.00 43.41 92 GLY A N 1
ATOM 656 C CA . GLY A 1 92 ? -0.275 30.165 22.298 1.00 43.41 92 GLY A CA 1
ATOM 657 C C . GLY A 1 92 ? -1.736 30.034 21.872 1.00 43.41 92 GLY A C 1
ATOM 658 O O . GLY A 1 92 ? -2.558 30.884 22.203 1.00 43.41 92 GLY A O 1
ATOM 659 N N . PHE A 1 93 ? -2.029 29.005 21.083 1.00 43.88 93 PHE A N 1
ATOM 660 C CA . PHE A 1 93 ? -3.344 28.658 20.601 1.00 43.88 93 PHE A CA 1
ATOM 661 C C . PHE A 1 93 ? -4.096 28.123 21.809 1.00 43.88 93 PHE A C 1
ATOM 663 O O . PHE A 1 93 ? -3.911 26.988 22.240 1.00 43.88 93 PHE A O 1
ATOM 670 N N . ARG A 1 94 ? -4.863 29.005 22.440 1.00 51.47 94 ARG A N 1
ATOM 671 C CA . ARG A 1 94 ? -5.918 28.619 23.367 1.00 51.47 94 ARG A CA 1
ATOM 672 C C . ARG A 1 94 ? -7.173 28.594 22.507 1.00 51.47 94 ARG A C 1
ATOM 674 O O . ARG A 1 94 ? -7.779 29.659 22.366 1.00 51.47 94 ARG A O 1
ATOM 681 N N . PRO A 1 95 ? -7.477 27.469 21.840 1.00 54.12 95 PRO A N 1
ATOM 682 C CA . PRO A 1 95 ? -8.662 27.389 21.008 1.00 54.12 95 PRO A CA 1
ATOM 683 C C . PRO A 1 95 ? -9.871 27.828 21.840 1.00 54.12 95 PRO A C 1
ATOM 685 O O . PRO A 1 95 ? -10.020 27.456 23.005 1.00 54.12 95 PRO A O 1
ATOM 688 N N . GLY A 1 96 ? -10.693 28.716 21.283 1.00 63.84 96 GLY A N 1
ATOM 689 C CA . GLY A 1 96 ? -11.967 29.053 21.914 1.00 63.84 96 GLY A CA 1
ATOM 690 C C . GLY A 1 96 ? -12.877 27.816 21.957 1.00 63.84 96 GLY A C 1
ATOM 691 O O . GLY A 1 96 ? -12.619 26.850 21.241 1.00 63.84 96 GLY A O 1
ATOM 692 N N . PRO A 1 97 ? -13.999 27.841 22.697 1.00 70.19 97 PRO A N 1
ATOM 693 C CA . PRO A 1 97 ? -14.900 26.685 22.804 1.00 70.19 97 PRO A CA 1
ATOM 694 C C . PRO A 1 97 ? -15.366 26.117 21.449 1.00 70.19 97 PRO A C 1
ATOM 696 O O . PRO A 1 97 ? -15.590 24.920 21.312 1.00 70.19 97 PRO A O 1
ATOM 699 N N . GLN A 1 98 ? -15.494 26.973 20.430 1.00 68.25 98 GLN A N 1
ATOM 700 C CA . GLN A 1 98 ? -15.861 26.577 19.067 1.00 68.25 98 GLN A CA 1
ATOM 701 C C . GLN A 1 98 ? -14.714 25.891 18.308 1.00 68.25 98 GLN A C 1
ATOM 703 O O . GLN A 1 98 ? -14.945 24.995 17.500 1.00 68.25 98 GLN A O 1
ATOM 708 N N . GLU A 1 99 ? -13.481 26.310 18.561 1.00 68.12 99 GLU A N 1
ATOM 709 C CA . GLU A 1 99 ? -12.290 25.777 17.907 1.00 68.12 99 GLU A CA 1
ATOM 710 C C . GLU A 1 99 ? -11.850 24.458 18.551 1.00 68.12 99 GLU A C 1
ATOM 712 O O . GLU A 1 99 ? -11.485 23.526 17.841 1.00 68.12 99 GLU A O 1
ATOM 717 N N . GLU A 1 100 ? -12.013 24.319 19.873 1.00 71.31 100 GLU A N 1
ATOM 718 C CA . GLU A 1 100 ? -11.887 23.033 20.574 1.00 71.31 100 GLU A CA 1
ATOM 719 C C . GLU A 1 100 ? -12.894 22.009 20.043 1.00 71.31 100 GLU A C 1
ATOM 721 O O . GLU A 1 100 ? -12.522 20.869 19.774 1.00 71.31 100 GLU A O 1
ATOM 726 N N . ALA A 1 101 ? -14.145 22.425 19.815 1.00 72.81 101 ALA A N 1
ATOM 727 C CA . ALA A 1 101 ? -15.170 21.557 19.240 1.00 72.81 101 ALA A CA 1
ATOM 728 C C . ALA A 1 101 ? -14.826 21.106 17.807 1.00 72.81 101 ALA A C 1
ATOM 730 O O . ALA A 1 101 ? -15.024 19.940 17.475 1.00 72.81 101 ALA A O 1
ATOM 731 N N . MET A 1 102 ? -14.269 21.987 16.966 1.00 69.12 102 MET A N 1
ATOM 732 C CA . MET A 1 102 ? -13.813 21.609 15.618 1.00 69.12 102 MET A CA 1
ATOM 733 C C . MET A 1 102 ? -12.618 20.651 15.645 1.00 69.12 102 MET A C 1
ATOM 735 O O . MET A 1 102 ? -12.568 19.721 14.839 1.00 69.12 102 MET A O 1
ATOM 739 N N . ILE A 1 103 ? -11.664 20.854 16.557 1.00 73.50 103 ILE A N 1
ATOM 740 C CA . ILE A 1 103 ? -10.501 19.968 16.713 1.00 73.50 103 ILE A CA 1
ATOM 741 C C . ILE A 1 103 ? -10.942 18.585 17.212 1.00 73.50 103 ILE A C 1
ATOM 743 O O . ILE A 1 103 ? -10.494 17.570 16.676 1.00 73.50 103 ILE A O 1
ATOM 747 N N . ASP A 1 104 ? -11.841 18.530 18.196 1.00 76.75 104 ASP A N 1
ATOM 748 C CA . ASP A 1 104 ? -12.410 17.280 18.713 1.00 76.75 104 ASP A CA 1
ATOM 749 C C . ASP A 1 104 ? -13.196 16.530 17.627 1.00 76.75 104 ASP A C 1
ATOM 751 O O . ASP A 1 104 ? -12.948 15.345 17.390 1.00 76.75 104 ASP A O 1
ATOM 755 N N . ALA A 1 105 ? -14.063 17.230 16.889 1.00 74.69 105 ALA A N 1
ATOM 756 C CA . ALA A 1 105 ? -14.797 16.658 15.763 1.00 74.69 105 ALA A CA 1
ATOM 757 C C . ALA A 1 105 ? -13.848 16.120 14.677 1.00 74.69 105 ALA A C 1
ATOM 759 O O . ALA A 1 105 ? -13.967 14.966 14.262 1.00 74.69 105 ALA A O 1
ATOM 760 N N . GLY A 1 106 ? -12.848 16.908 14.269 1.00 71.62 106 GLY A N 1
ATOM 761 C CA . GLY A 1 106 ? -11.844 16.488 13.288 1.00 71.62 106 GLY A CA 1
ATOM 762 C C . GLY A 1 106 ? -11.037 15.269 13.745 1.00 71.62 106 GLY A C 1
ATOM 763 O O . GLY A 1 106 ? -10.781 14.362 12.952 1.00 71.62 106 GLY A O 1
ATOM 764 N N . THR A 1 107 ? -10.704 15.196 15.035 1.00 79.06 107 THR A N 1
ATOM 765 C CA . THR A 1 107 ? -9.997 14.051 15.628 1.00 79.06 107 THR A CA 1
ATOM 766 C C . THR A 1 107 ? -10.864 12.793 15.607 1.00 79.06 107 THR A C 1
ATOM 768 O O . THR A 1 107 ? -10.391 11.721 15.222 1.00 79.06 107 THR A O 1
ATOM 771 N N . LYS A 1 108 ? -12.149 12.907 15.960 1.00 79.56 108 LYS A N 1
ATOM 772 C CA . LYS A 1 108 ? -13.096 11.782 15.939 1.00 79.56 108 LYS A CA 1
ATOM 773 C C . LYS A 1 108 ? -13.349 11.268 14.525 1.00 79.56 108 LYS A C 1
ATOM 775 O O . LYS A 1 108 ? -13.331 10.055 14.319 1.00 79.56 108 LYS A O 1
ATOM 780 N N . VAL A 1 109 ? -13.515 12.165 13.550 1.00 79.88 109 VAL A N 1
ATOM 781 C CA . VAL A 1 109 ? -13.621 11.800 12.127 1.00 79.88 109 VAL A CA 1
ATOM 782 C C . VAL A 1 109 ? -12.344 11.105 11.657 1.00 79.88 109 VAL A C 1
ATOM 784 O O . VAL A 1 109 ? -12.424 10.054 11.029 1.00 79.88 109 VAL A O 1
ATOM 787 N N . GLY A 1 110 ? -11.168 11.639 12.000 1.00 75.75 110 GLY A N 1
ATOM 788 C CA . GLY A 1 110 ? -9.879 11.037 11.649 1.00 75.75 110 GLY A CA 1
ATOM 789 C C . GLY A 1 110 ? -9.701 9.633 12.229 1.00 75.75 110 GLY A C 1
ATOM 790 O O . GLY A 1 110 ? -9.267 8.723 11.522 1.00 75.75 110 GLY A O 1
ATOM 791 N N . LYS A 1 111 ? -10.107 9.425 13.486 1.00 79.19 111 LYS A N 1
ATOM 792 C CA . LYS A 1 111 ? -10.088 8.102 14.118 1.00 79.19 111 LYS A CA 1
ATOM 793 C C . LYS A 1 111 ? -11.058 7.134 13.438 1.00 79.19 111 LYS A C 1
ATOM 795 O O . LYS A 1 111 ? -10.657 6.032 13.081 1.00 79.19 111 LYS A O 1
ATOM 800 N N . ALA A 1 112 ? -12.307 7.549 13.216 1.00 82.00 112 ALA A N 1
ATOM 801 C CA . ALA A 1 112 ? -13.302 6.725 12.529 1.00 82.00 112 ALA A CA 1
ATOM 802 C C . ALA A 1 112 ? -12.854 6.359 11.106 1.00 82.00 112 ALA A C 1
ATOM 804 O O . ALA A 1 112 ? -13.051 5.228 10.665 1.00 82.00 112 ALA A O 1
ATOM 805 N N . PHE A 1 113 ? -12.205 7.296 10.411 1.00 83.81 113 PHE A N 1
ATOM 806 C CA . PHE A 1 113 ? -11.597 7.061 9.110 1.00 83.81 113 PHE A CA 1
ATOM 807 C C . PHE A 1 113 ? -10.514 5.987 9.198 1.00 83.81 113 PHE A C 1
ATOM 809 O O . PHE A 1 113 ? -10.602 5.004 8.473 1.00 83.81 113 PHE A O 1
ATOM 816 N N . TYR A 1 114 ? -9.545 6.123 10.109 1.00 79.25 114 TYR A N 1
ATOM 817 C CA . TYR A 1 114 ? -8.477 5.135 10.300 1.00 79.25 114 TYR A CA 1
ATOM 818 C C . TYR A 1 114 ? -9.021 3.736 10.624 1.00 79.25 114 TYR A C 1
ATOM 820 O O . TYR A 1 114 ? -8.644 2.764 9.966 1.00 79.25 114 TYR A O 1
ATOM 828 N N . ASP A 1 115 ? -9.959 3.648 11.571 1.00 82.75 115 ASP A N 1
ATOM 829 C CA . ASP A 1 115 ? -10.550 2.384 12.023 1.00 82.75 115 ASP A CA 1
ATOM 830 C C . ASP A 1 115 ? -11.303 1.656 10.892 1.00 82.75 115 ASP A C 1
ATOM 832 O O . ASP A 1 115 ? -11.299 0.428 10.827 1.00 82.75 115 ASP A O 1
ATOM 836 N N . GLN A 1 116 ? -11.944 2.404 9.987 1.00 86.19 116 GLN A N 1
ATOM 837 C CA . GLN A 1 116 ? -12.747 1.849 8.888 1.00 86.19 116 GLN A CA 1
ATOM 838 C C . GLN A 1 116 ? -11.973 1.692 7.571 1.00 86.19 116 GLN A C 1
ATOM 840 O O . GLN A 1 116 ? -12.433 1.003 6.656 1.00 86.19 116 GLN A O 1
ATOM 845 N N . LEU A 1 117 ? -10.809 2.332 7.433 1.00 84.81 117 LEU A N 1
ATOM 846 C CA . LEU A 1 117 ? -10.044 2.333 6.186 1.00 84.81 117 LEU A CA 1
ATOM 847 C C . LEU A 1 117 ? -9.505 0.937 5.845 1.00 84.81 117 LEU A C 1
ATOM 849 O O . LEU A 1 117 ? -9.428 0.599 4.666 1.00 84.81 117 LEU A O 1
ATOM 853 N N . GLY A 1 118 ? -9.184 0.135 6.868 1.00 86.00 118 GLY A N 1
ATOM 854 C CA . GLY A 1 118 ? -8.682 -1.239 6.740 1.00 86.00 118 GLY A CA 1
ATOM 855 C C . GLY A 1 118 ? -7.192 -1.351 6.425 1.00 86.00 118 GLY A C 1
ATOM 856 O O . GLY A 1 118 ? -6.753 -2.335 5.840 1.00 86.00 118 GLY A O 1
ATOM 857 N N . ILE A 1 119 ? -6.384 -0.359 6.819 1.00 83.50 119 ILE A N 1
ATOM 858 C CA . ILE A 1 119 ? -4.914 -0.427 6.693 1.00 83.50 119 ILE A CA 1
ATOM 859 C C . ILE A 1 119 ? -4.340 -1.617 7.484 1.00 83.50 119 ILE A C 1
ATOM 861 O O . ILE A 1 119 ? -3.344 -2.211 7.080 1.00 83.50 119 ILE A O 1
ATOM 865 N N . ASN A 1 120 ? -4.992 -2.008 8.579 1.00 82.06 120 ASN A N 1
ATOM 866 C CA . ASN A 1 120 ? -4.649 -3.195 9.367 1.00 82.06 120 ASN A CA 1
ATOM 867 C C . ASN A 1 120 ? -4.903 -4.528 8.633 1.00 82.06 120 ASN A C 1
ATOM 869 O O . ASN A 1 120 ? -4.468 -5.573 9.105 1.00 82.06 120 ASN A O 1
ATOM 873 N N . GLU A 1 121 ? -5.600 -4.522 7.497 1.00 88.19 121 GLU A N 1
ATOM 874 C CA . GLU A 1 121 ? -5.813 -5.718 6.674 1.00 88.19 121 GLU A CA 1
ATOM 875 C C . GLU A 1 121 ? -4.682 -5.939 5.662 1.00 88.19 121 GLU A C 1
ATOM 877 O O . GLU A 1 121 ? -4.596 -7.009 5.050 1.00 88.19 121 GLU A O 1
ATOM 882 N N . ILE A 1 122 ? -3.786 -4.956 5.503 1.00 89.69 122 ILE A N 1
ATOM 883 C CA . ILE A 1 122 ? -2.579 -5.111 4.698 1.00 89.69 122 ILE A CA 1
ATOM 884 C C . ILE A 1 122 ? -1.765 -6.254 5.302 1.00 89.69 122 ILE A C 1
ATOM 886 O O . ILE A 1 122 ? -1.432 -6.246 6.485 1.00 89.69 122 ILE A O 1
ATOM 890 N N . SER A 1 123 ? -1.432 -7.228 4.465 1.00 90.81 123 SER A N 1
ATOM 891 C CA . SER A 1 123 ? -0.614 -8.409 4.787 1.00 90.81 123 SER A CA 1
ATOM 892 C C . SER A 1 123 ? 0.783 -8.336 4.167 1.00 90.81 123 SER A C 1
ATOM 894 O O . SER A 1 123 ? 1.684 -9.083 4.553 1.00 90.81 123 SER A O 1
ATOM 896 N N . GLY A 1 124 ? 0.988 -7.438 3.202 1.00 90.44 124 GLY A N 1
ATOM 897 C CA . GLY A 1 124 ? 2.309 -7.169 2.661 1.00 90.44 124 GLY A CA 1
ATOM 898 C C . GLY A 1 124 ? 2.342 -6.007 1.683 1.00 90.44 124 GLY A C 1
ATOM 899 O O . GLY A 1 124 ? 1.354 -5.685 1.017 1.00 90.44 124 GLY A O 1
ATOM 900 N N . VAL A 1 125 ? 3.513 -5.384 1.602 1.00 92.38 125 VAL A N 1
ATOM 901 C CA . VAL A 1 125 ? 3.820 -4.308 0.661 1.00 92.38 125 VAL A CA 1
ATOM 902 C C . VAL A 1 125 ? 5.055 -4.693 -0.141 1.00 92.38 125 VAL A C 1
ATOM 904 O O . VAL A 1 125 ? 6.062 -5.133 0.411 1.00 92.38 125 VAL A O 1
ATOM 907 N N . GLY A 1 126 ? 4.977 -4.527 -1.456 1.00 90.88 126 GLY A N 1
ATOM 908 C CA . GLY A 1 126 ? 6.056 -4.803 -2.391 1.00 90.88 126 GLY A CA 1
ATOM 909 C C . GLY A 1 126 ? 6.400 -3.587 -3.231 1.00 90.88 126 GLY A C 1
ATOM 910 O O . GLY A 1 126 ? 5.509 -2.846 -3.645 1.00 90.88 126 GLY A O 1
ATOM 911 N N . MET A 1 127 ? 7.683 -3.405 -3.523 1.00 92.94 127 MET A N 1
ATOM 912 C CA . MET A 1 127 ? 8.164 -2.403 -4.469 1.00 92.94 127 MET A CA 1
ATOM 913 C C . MET A 1 127 ? 9.250 -2.992 -5.364 1.00 92.94 127 MET A C 1
ATOM 915 O O . MET A 1 127 ? 10.132 -3.707 -4.890 1.00 92.94 127 MET A O 1
ATOM 919 N N . SER A 1 128 ? 9.224 -2.660 -6.651 1.00 91.75 128 SER A N 1
ATOM 920 C CA . SER A 1 128 ? 10.312 -2.993 -7.570 1.00 91.75 128 SER A CA 1
ATOM 921 C C . SER A 1 128 ? 10.580 -1.869 -8.558 1.00 91.75 128 SER A C 1
ATOM 923 O O . SER A 1 128 ? 9.644 -1.203 -8.997 1.00 91.75 128 SER A O 1
ATOM 925 N N . SER A 1 129 ? 11.842 -1.701 -8.947 1.00 89.81 129 SER A N 1
ATOM 926 C CA . SER A 1 129 ? 12.262 -0.801 -10.024 1.00 89.81 129 SER A CA 1
ATOM 927 C C . SER A 1 129 ? 13.093 -1.577 -11.030 1.00 89.81 129 SER A C 1
ATOM 929 O O . SER A 1 129 ? 14.128 -2.127 -10.667 1.00 89.81 129 SER A O 1
ATOM 931 N N . PHE A 1 130 ? 12.648 -1.625 -12.280 1.00 91.88 130 PHE A N 1
ATOM 932 C CA . PHE A 1 130 ? 13.328 -2.322 -13.365 1.00 91.88 130 PHE A CA 1
ATOM 933 C C . PHE A 1 130 ? 13.624 -1.351 -14.503 1.00 91.88 130 PHE A C 1
ATOM 935 O O . PHE A 1 130 ? 12.712 -0.756 -15.078 1.00 91.88 130 PHE A O 1
ATOM 942 N N . GLU A 1 131 ? 14.902 -1.183 -14.823 1.00 91.94 131 GLU A N 1
ATOM 943 C CA . GLU A 1 131 ? 15.347 -0.385 -15.962 1.00 91.94 131 GLU A CA 1
ATOM 944 C C . GLU A 1 131 ? 15.254 -1.242 -17.227 1.00 91.94 131 GLU A C 1
ATOM 946 O O . GLU A 1 131 ? 16.063 -2.144 -17.435 1.00 91.94 131 GLU A O 1
ATOM 951 N N . PHE A 1 132 ? 14.229 -1.009 -18.048 1.00 90.88 132 PHE A N 1
ATOM 952 C CA . PHE A 1 132 ? 14.040 -1.775 -19.286 1.00 90.88 132 PHE A CA 1
ATOM 953 C C . PHE A 1 132 ? 14.733 -1.122 -20.487 1.00 90.88 132 PHE A C 1
ATOM 955 O O . PHE A 1 132 ? 15.048 -1.808 -21.456 1.00 90.88 132 PHE A O 1
ATOM 962 N N . GLU A 1 133 ? 15.025 0.176 -20.393 1.00 88.94 133 GLU A N 1
ATOM 963 C CA . GLU A 1 133 ? 15.892 0.929 -21.297 1.00 88.94 133 GLU A CA 1
ATOM 964 C C . GLU A 1 133 ? 16.699 1.946 -20.487 1.00 88.94 133 GLU A C 1
ATOM 966 O O . GLU A 1 133 ? 16.286 2.346 -19.401 1.00 88.94 133 GLU A O 1
ATOM 971 N N . LYS A 1 134 ? 17.842 2.393 -21.016 1.00 88.75 134 LYS A N 1
ATOM 972 C CA . LYS A 1 134 ? 18.740 3.303 -20.298 1.00 88.75 134 LYS A 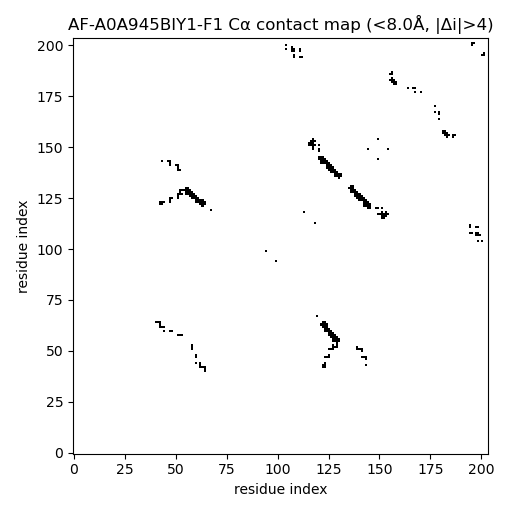CA 1
ATOM 973 C C . LYS A 1 134 ? 18.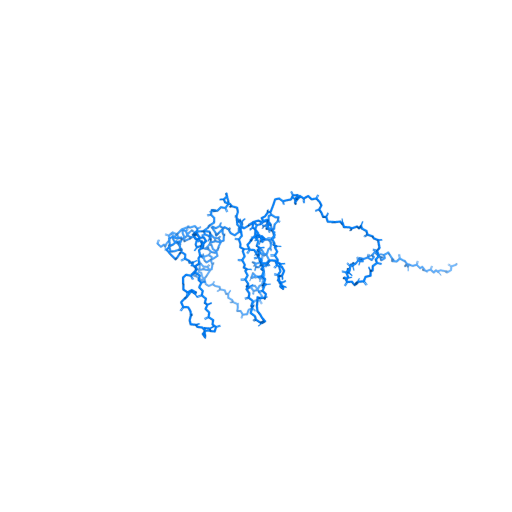021 4.594 -19.875 1.00 88.75 134 LYS A C 1
ATOM 975 O O . LYS A 1 134 ? 17.634 5.391 -20.726 1.00 88.75 134 LYS A O 1
ATOM 980 N N . GLY A 1 135 ? 17.911 4.823 -18.568 1.00 84.94 135 GLY A N 1
ATOM 981 C CA . GLY A 1 135 ? 17.220 5.962 -17.958 1.00 84.94 135 GLY A CA 1
ATOM 982 C C . GLY A 1 135 ? 15.694 5.837 -17.898 1.00 84.94 135 GLY A C 1
ATOM 983 O O . GLY A 1 135 ? 15.037 6.781 -17.458 1.00 84.94 135 GLY A O 1
ATOM 984 N N . LEU A 1 136 ? 15.120 4.703 -18.316 1.00 86.94 136 LEU A N 1
ATOM 985 C CA . LEU A 1 136 ? 13.682 4.459 -18.326 1.00 86.94 136 LEU A CA 1
ATOM 986 C C . LEU A 1 136 ? 13.327 3.263 -17.434 1.00 86.94 136 LEU A C 1
ATOM 988 O O . LEU A 1 136 ? 13.627 2.102 -17.725 1.00 86.94 136 LEU A O 1
ATOM 992 N N . HIS A 1 137 ? 12.652 3.573 -16.329 1.00 87.81 137 HIS A N 1
ATOM 993 C CA . HIS A 1 137 ? 12.343 2.617 -15.273 1.00 87.81 137 HIS A CA 1
ATOM 994 C C . HIS A 1 137 ? 10.854 2.291 -15.239 1.00 87.81 137 HIS A C 1
ATOM 996 O O . HIS A 1 137 ? 10.004 3.184 -15.205 1.00 87.81 137 HIS A O 1
ATOM 1002 N N . ARG A 1 138 ? 10.535 1.001 -15.147 1.00 91.62 138 ARG A N 1
ATOM 1003 C CA . ARG A 1 138 ? 9.232 0.537 -14.687 1.00 91.62 138 ARG A CA 1
ATOM 1004 C C . ARG A 1 138 ? 9.293 0.366 -13.177 1.00 91.62 138 ARG A C 1
ATOM 1006 O O . ARG A 1 138 ? 10.032 -0.476 -12.674 1.00 91.62 138 ARG A O 1
ATOM 1013 N N . ASN A 1 139 ? 8.497 1.158 -12.470 1.00 91.38 139 ASN A N 1
ATOM 1014 C CA . ASN A 1 139 ? 8.331 1.042 -11.029 1.00 91.38 139 ASN A CA 1
ATOM 1015 C C . ASN A 1 139 ? 6.983 0.387 -10.732 1.00 91.38 139 ASN A C 1
ATOM 1017 O O . ASN A 1 139 ? 5.971 0.760 -11.326 1.00 91.38 139 ASN A O 1
ATOM 1021 N N . LYS A 1 140 ? 6.968 -0.578 -9.817 1.00 92.62 140 LYS A N 1
ATOM 1022 C CA . LYS A 1 140 ? 5.746 -1.209 -9.317 1.00 92.62 140 LYS A CA 1
ATOM 1023 C C . LYS A 1 140 ? 5.685 -1.052 -7.810 1.00 92.62 140 LYS A C 1
ATOM 1025 O O . LYS A 1 140 ? 6.690 -1.259 -7.136 1.00 92.62 140 LYS A O 1
ATOM 1030 N N . MET A 1 141 ? 4.501 -0.731 -7.306 1.00 91.62 141 MET A N 1
ATOM 1031 C CA . MET A 1 141 ? 4.149 -0.835 -5.897 1.00 91.62 141 MET A CA 1
ATOM 1032 C C . MET A 1 141 ? 2.921 -1.734 -5.792 1.00 91.62 141 MET A C 1
ATOM 1034 O O . MET A 1 141 ? 1.981 -1.592 -6.571 1.00 91.62 141 MET A O 1
ATOM 1038 N N . VAL A 1 142 ? 2.951 -2.675 -4.858 1.00 92.81 142 VAL A N 1
ATOM 1039 C CA . VAL A 1 142 ? 1.887 -3.653 -4.635 1.00 92.81 142 VAL A CA 1
ATOM 1040 C C . VAL A 1 142 ? 1.535 -3.616 -3.160 1.00 92.81 142 VAL A C 1
ATOM 1042 O O . VAL A 1 142 ? 2.415 -3.766 -2.318 1.00 92.81 142 VAL A O 1
ATOM 1045 N N . ILE A 1 143 ? 0.259 -3.415 -2.852 1.00 91.12 143 ILE A N 1
ATOM 1046 C CA . ILE A 1 143 ? -0.286 -3.535 -1.501 1.00 91.12 143 ILE A CA 1
ATOM 1047 C C . ILE A 1 143 ? -1.238 -4.724 -1.535 1.00 91.12 143 ILE A C 1
ATOM 1049 O O . ILE A 1 143 ? -2.115 -4.781 -2.396 1.00 91.12 143 ILE A O 1
ATOM 1053 N N . HIS A 1 144 ? -1.036 -5.682 -0.640 1.00 92.81 144 HIS A N 1
ATOM 1054 C CA . HIS A 1 144 ? -1.794 -6.925 -0.611 1.00 92.81 144 HIS A CA 1
ATOM 1055 C C . HIS A 1 144 ? -2.565 -7.070 0.699 1.00 92.81 144 HIS A C 1
ATOM 1057 O O . HIS A 1 144 ? -2.026 -6.823 1.778 1.00 92.81 144 HIS A O 1
ATOM 1063 N N . HIS A 1 145 ? -3.799 -7.552 0.603 1.00 91.62 145 HIS A N 1
ATOM 1064 C CA . HIS A 1 145 ? -4.603 -8.081 1.702 1.00 91.62 145 HIS A CA 1
ATOM 1065 C C . HIS A 1 145 ? -5.071 -9.488 1.321 1.00 91.62 145 HIS A C 1
ATOM 1067 O O . HIS A 1 145 ? -5.148 -9.817 0.135 1.00 91.62 145 HIS A O 1
ATOM 1073 N N . TYR A 1 146 ? -5.370 -10.336 2.304 1.00 91.62 146 TYR A N 1
ATOM 1074 C CA . TYR A 1 146 ? -5.962 -11.633 1.980 1.00 91.62 146 TYR A CA 1
ATOM 1075 C C . TYR A 1 146 ? -7.436 -11.477 1.587 1.00 91.62 146 TYR A C 1
ATOM 1077 O O . TYR A 1 146 ? -8.115 -10.605 2.130 1.00 91.62 146 TYR A O 1
ATOM 1085 N N . PRO A 1 147 ? -7.976 -12.353 0.720 1.00 88.69 147 PRO A N 1
ATOM 1086 C CA . PRO A 1 147 ? -9.379 -12.284 0.305 1.00 88.69 147 PRO A CA 1
ATOM 1087 C C . PRO A 1 147 ? -10.384 -12.328 1.468 1.00 88.69 147 PRO A C 1
ATOM 1089 O O . PRO A 1 147 ? -11.436 -11.694 1.401 1.00 88.69 147 PRO A O 1
ATOM 1092 N N . ASP A 1 148 ? -10.061 -13.041 2.550 1.00 88.31 148 ASP A N 1
ATOM 1093 C CA . ASP A 1 148 ? -10.865 -13.127 3.775 1.00 88.31 148 ASP A CA 1
ATOM 1094 C C . ASP A 1 148 ? -10.751 -11.888 4.686 1.00 88.31 148 ASP A C 1
ATOM 1096 O O . ASP A 1 148 ? -11.550 -11.735 5.607 1.00 88.31 148 ASP A O 1
ATOM 1100 N N . LYS A 1 149 ? -9.809 -10.978 4.407 1.00 83.00 149 LYS A N 1
ATOM 1101 C CA . LYS A 1 149 ? -9.589 -9.704 5.108 1.00 83.00 149 LYS A CA 1
ATOM 1102 C C . LYS A 1 149 ? -9.755 -8.535 4.132 1.00 83.00 149 LYS A C 1
ATOM 1104 O O . LYS A 1 149 ? -8.774 -7.936 3.706 1.00 83.00 149 LYS A O 1
ATOM 1109 N N . SER A 1 150 ? -10.998 -8.275 3.731 1.00 86.56 150 SER A N 1
ATOM 1110 C CA . SER A 1 150 ? -11.347 -7.279 2.700 1.00 86.56 150 SER A CA 1
ATOM 1111 C C . SER A 1 150 ? -12.461 -6.334 3.161 1.00 86.56 150 SER A C 1
ATOM 1113 O O . SER A 1 150 ? -13.303 -5.923 2.362 1.00 86.56 150 SER A O 1
ATOM 1115 N N . THR A 1 151 ? -12.549 -6.063 4.464 1.00 88.06 151 THR A N 1
ATOM 1116 C CA . THR A 1 151 ? -13.653 -5.273 5.036 1.00 88.06 151 THR A CA 1
ATOM 1117 C C . THR A 1 151 ? -13.369 -3.773 5.027 1.00 88.06 151 THR A C 1
ATOM 1119 O O . THR A 1 151 ? -14.301 -2.968 5.061 1.00 88.06 151 THR A O 1
ATOM 1122 N N . GLY A 1 152 ? -12.095 -3.399 4.911 1.00 88.19 152 GLY A N 1
ATOM 1123 C CA . GLY A 1 152 ? -11.620 -2.033 4.785 1.00 88.19 152 GLY A CA 1
ATOM 1124 C C . GLY A 1 152 ? -12.194 -1.287 3.592 1.00 88.19 152 GLY A C 1
ATOM 1125 O O . GLY A 1 152 ? -12.218 -1.791 2.466 1.00 88.19 152 GLY A O 1
ATOM 1126 N N . LYS A 1 153 ? -12.579 -0.026 3.806 1.00 90.12 153 LYS A N 1
ATOM 1127 C CA . LYS A 1 153 ? -13.101 0.826 2.728 1.00 90.12 153 LYS A CA 1
ATOM 1128 C C . LYS A 1 153 ? -12.077 1.045 1.614 1.00 90.12 153 LYS A C 1
ATOM 1130 O O . LYS A 1 153 ? -12.492 1.161 0.461 1.00 90.12 153 LYS A O 1
ATOM 1135 N N . VAL A 1 154 ? -10.769 1.029 1.906 1.00 87.81 154 VAL A N 1
ATOM 1136 C CA . VAL A 1 154 ? -9.712 1.221 0.895 1.00 87.81 154 VAL A CA 1
ATOM 1137 C C . VAL A 1 154 ? -9.826 0.229 -0.270 1.00 87.81 154 VAL A C 1
ATOM 1139 O O . VAL A 1 154 ? -9.671 0.632 -1.421 1.00 87.81 154 VAL A O 1
ATOM 1142 N N . TRP A 1 155 ? -10.218 -1.017 0.005 1.00 89.06 155 TRP A N 1
ATOM 1143 C CA . TRP A 1 155 ? -10.361 -2.081 -0.997 1.00 89.06 155 TRP A CA 1
ATOM 1144 C C . TRP A 1 155 ? -11.575 -1.896 -1.910 1.00 89.06 155 TRP A C 1
ATOM 1146 O O . TRP A 1 155 ? -11.613 -2.426 -3.010 1.00 89.06 155 TRP A O 1
ATOM 1156 N N . SER A 1 156 ? -12.571 -1.125 -1.468 1.00 88.00 156 SER A N 1
ATOM 1157 C CA . SER A 1 156 ? -13.738 -0.750 -2.282 1.00 88.00 156 SER A CA 1
ATOM 1158 C C . SER A 1 156 ? -13.557 0.579 -3.025 1.00 88.00 156 SER A C 1
ATOM 1160 O O . SER A 1 156 ? -14.277 0.877 -3.986 1.00 88.00 156 SER A O 1
ATOM 1162 N N . LEU A 1 157 ? -12.614 1.400 -2.552 1.00 89.25 157 LEU A N 1
ATOM 1163 C CA . LEU A 1 157 ? -12.296 2.708 -3.113 1.00 89.25 157 LEU A CA 1
ATOM 1164 C C . LEU A 1 157 ? -11.307 2.611 -4.274 1.00 89.25 157 LEU A C 1
ATOM 1166 O O . LEU A 1 157 ? -11.387 3.418 -5.203 1.00 89.25 157 LEU A O 1
ATOM 1170 N N . PHE A 1 158 ? -10.406 1.630 -4.230 1.00 84.75 158 PHE A N 1
ATOM 1171 C CA . PHE A 1 158 ? -9.353 1.425 -5.216 1.00 84.75 158 PHE A CA 1
ATOM 1172 C C . PHE A 1 158 ? -9.359 -0.015 -5.722 1.00 84.75 158 PHE A C 1
ATOM 1174 O O . PHE A 1 158 ? -9.233 -0.946 -4.934 1.00 84.75 158 PHE A O 1
ATOM 1181 N N . GLY A 1 159 ? -9.418 -0.174 -7.046 1.00 67.62 159 GLY A N 1
ATOM 1182 C CA . GLY A 1 159 ? -9.344 -1.476 -7.706 1.00 67.62 159 GLY A CA 1
ATOM 1183 C C . GLY A 1 159 ? -10.675 -2.227 -7.689 1.00 67.62 159 GLY A C 1
ATOM 1184 O O . GLY A 1 159 ? -11.172 -2.634 -6.648 1.00 67.62 159 GLY A O 1
ATOM 1185 N N . SER A 1 160 ? -11.256 -2.427 -8.868 1.00 70.12 160 SER A N 1
ATOM 1186 C CA . SER A 1 160 ? -12.350 -3.380 -9.068 1.00 70.12 160 SER A CA 1
ATOM 1187 C C . SER A 1 160 ? -11.777 -4.699 -9.580 1.00 70.12 160 SER A C 1
ATOM 1189 O O . SER A 1 160 ? -11.708 -5.685 -8.854 1.00 70.12 160 SER A O 1
ATOM 1191 N N . GLU A 1 161 ? -11.272 -4.690 -10.809 1.00 79.56 161 GLU A N 1
ATOM 1192 C CA . GLU A 1 161 ? -10.610 -5.823 -11.447 1.00 79.56 161 GLU A CA 1
ATOM 1193 C C . GLU A 1 161 ? -9.313 -5.368 -12.128 1.00 79.56 161 GLU A C 1
ATOM 1195 O O . GLU A 1 161 ? -9.270 -4.265 -12.685 1.00 79.56 161 GLU A O 1
ATOM 1200 N N . PRO A 1 162 ? -8.251 -6.197 -12.131 1.00 81.88 162 PRO A N 1
ATOM 1201 C CA . PRO A 1 162 ? -7.020 -5.875 -12.841 1.00 81.88 162 PRO A CA 1
ATOM 1202 C C . PRO A 1 162 ? -7.278 -5.683 -14.337 1.00 81.88 162 PRO A C 1
ATOM 1204 O O . PRO A 1 162 ? -7.694 -6.613 -15.027 1.00 81.88 162 PRO A O 1
ATOM 1207 N N . HIS A 1 163 ? -6.973 -4.499 -14.858 1.00 84.38 163 HIS A N 1
ATOM 1208 C CA . HIS A 1 163 ? -7.045 -4.223 -16.286 1.00 84.38 163 HIS A CA 1
ATOM 1209 C C . HIS A 1 163 ? -6.073 -3.111 -16.687 1.00 84.38 163 HIS A C 1
ATOM 1211 O O . HIS A 1 163 ? -5.453 -2.449 -15.856 1.00 84.38 163 HIS A O 1
ATOM 1217 N N . GLU A 1 164 ? -5.899 -2.932 -17.993 1.00 83.62 164 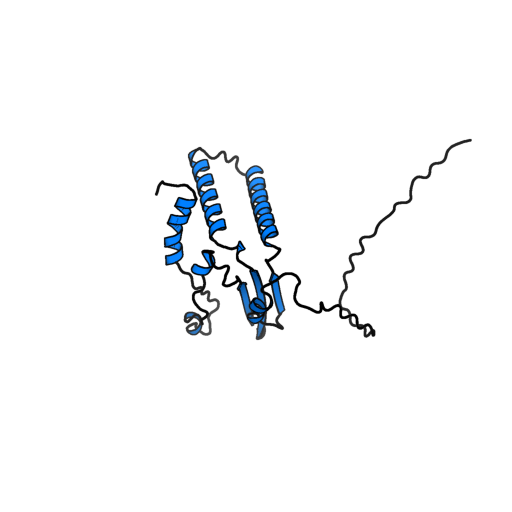GLU A N 1
ATOM 1218 C CA . GLU A 1 164 ? -5.064 -1.861 -18.524 1.00 83.62 164 GLU A CA 1
ATOM 1219 C C . GLU A 1 164 ? -5.827 -0.536 -18.528 1.00 83.62 164 GLU A C 1
ATOM 1221 O O . GLU A 1 164 ? -6.912 -0.437 -19.102 1.00 83.62 164 GLU A O 1
ATOM 1226 N N . ILE A 1 165 ? -5.215 0.511 -17.978 1.00 84.31 165 ILE A N 1
ATOM 1227 C CA . ILE A 1 165 ? -5.777 1.861 -18.011 1.00 84.31 165 ILE A CA 1
ATOM 1228 C C . ILE A 1 165 ? -5.811 2.354 -19.463 1.00 84.31 165 ILE A C 1
ATOM 1230 O O . ILE A 1 165 ? -4.779 2.682 -20.055 1.00 84.31 165 ILE A O 1
ATOM 1234 N N . GLY A 1 166 ? -7.013 2.449 -20.035 1.00 83.31 166 GLY A N 1
ATOM 1235 C CA . GLY A 1 166 ? -7.207 2.794 -21.447 1.00 83.31 166 GLY A CA 1
ATOM 1236 C C . GLY A 1 166 ? -6.575 4.129 -21.858 1.00 83.31 166 GLY A C 1
ATOM 1237 O O . GLY A 1 166 ? -6.032 4.233 -22.956 1.00 83.31 166 GLY A O 1
ATOM 1238 N N . MET A 1 167 ? -6.566 5.123 -20.961 1.00 84.00 167 MET A N 1
ATOM 1239 C CA . MET A 1 167 ? -5.966 6.442 -21.207 1.00 84.00 167 MET A CA 1
ATOM 1240 C C . MET A 1 167 ? -4.477 6.355 -21.566 1.00 84.00 167 MET A C 1
ATOM 1242 O O . MET A 1 167 ? -4.018 7.100 -22.429 1.00 84.00 167 MET A O 1
ATOM 1246 N N . LEU A 1 168 ? -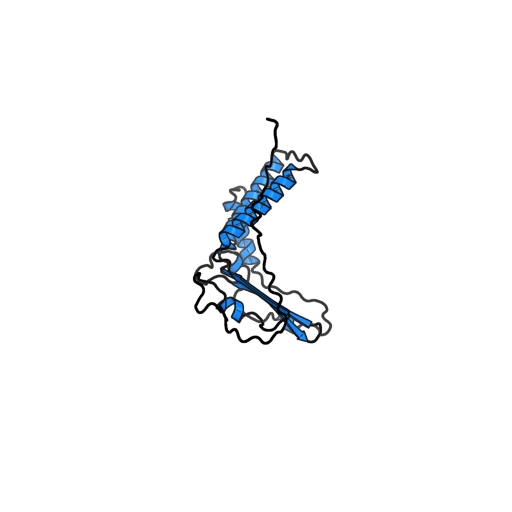3.734 5.417 -20.966 1.00 84.56 168 LEU A N 1
ATOM 1247 C CA . LEU A 1 168 ? -2.300 5.261 -21.221 1.00 84.56 168 LEU A CA 1
ATOM 1248 C C . LEU A 1 168 ? -2.009 4.862 -22.676 1.00 84.56 168 LEU A C 1
ATOM 1250 O O . LEU A 1 168 ? -0.953 5.198 -23.203 1.00 84.56 168 LEU A O 1
ATOM 1254 N N . LYS A 1 169 ? -2.963 4.214 -23.357 1.00 85.69 169 LYS A N 1
ATOM 1255 C CA . LYS A 1 169 ? -2.849 3.841 -24.779 1.00 85.69 169 LYS A CA 1
ATOM 1256 C C . LYS A 1 169 ? -3.064 5.013 -25.736 1.00 85.69 169 LYS A C 1
ATOM 1258 O O . LYS A 1 169 ? -2.764 4.888 -26.918 1.00 85.69 169 LYS A O 1
ATOM 1263 N N . MET A 1 170 ? -3.617 6.122 -25.249 1.00 88.81 170 MET A N 1
ATOM 1264 C CA . MET A 1 17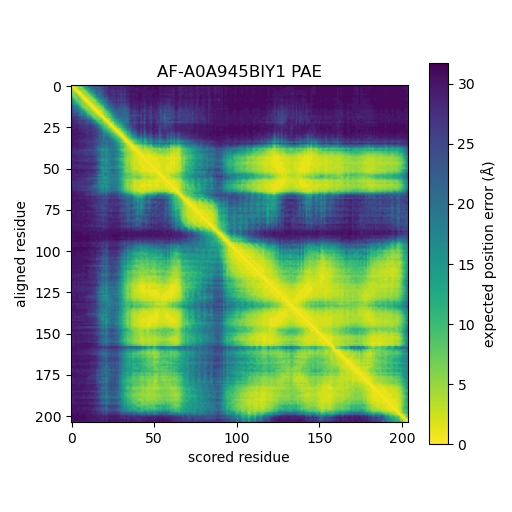0 ? -3.955 7.300 -26.056 1.00 88.81 170 MET A CA 1
ATOM 1265 C C . MET A 1 170 ? -2.943 8.441 -25.892 1.00 88.81 170 MET A C 1
ATOM 1267 O O . MET A 1 170 ? -3.140 9.521 -26.448 1.00 88.81 170 MET A O 1
ATOM 1271 N N . LEU A 1 171 ? -1.870 8.226 -25.125 1.00 90.81 171 LEU A N 1
ATOM 1272 C CA . LEU A 1 171 ? -0.867 9.251 -24.861 1.00 90.81 171 LEU A CA 1
ATOM 1273 C C . LEU A 1 171 ? -0.021 9.541 -26.115 1.00 90.81 171 LEU A C 1
ATOM 1275 O O . LEU A 1 171 ? 0.472 8.608 -26.754 1.00 90.81 171 LEU A O 1
ATOM 1279 N N . PRO A 1 172 ? 0.203 10.822 -26.467 1.00 92.06 172 PRO A N 1
ATOM 1280 C CA . PRO A 1 172 ? 1.171 11.200 -27.490 1.00 92.06 172 PRO A CA 1
ATOM 1281 C C . PRO A 1 172 ? 2.581 10.695 -27.167 1.00 92.06 172 PRO A C 1
ATOM 1283 O O . PRO A 1 172 ? 2.990 10.679 -26.005 1.00 92.06 172 PRO A O 1
ATOM 1286 N N . ALA A 1 173 ? 3.369 10.382 -28.198 1.00 87.88 173 ALA A N 1
ATOM 1287 C CA . ALA A 1 173 ? 4.744 9.899 -28.028 1.00 87.88 173 ALA A CA 1
ATOM 1288 C C . ALA A 1 173 ? 5.674 10.899 -27.307 1.00 87.88 173 ALA A C 1
ATOM 1290 O O . ALA A 1 173 ? 6.687 10.503 -26.745 1.00 87.88 173 ALA A O 1
ATOM 1291 N N . ASN A 1 174 ? 5.335 12.191 -27.308 1.00 90.69 174 ASN A N 1
ATOM 1292 C CA . ASN A 1 174 ? 6.079 13.259 -26.636 1.00 90.69 174 ASN A CA 1
ATOM 1293 C C . ASN A 1 174 ? 5.527 13.611 -25.239 1.00 90.69 174 ASN A C 1
ATOM 1295 O O . ASN A 1 174 ? 5.782 14.706 -24.736 1.00 90.69 174 ASN A O 1
ATOM 1299 N N . THR A 1 175 ? 4.745 12.723 -24.623 1.00 90.31 175 THR A N 1
ATOM 1300 C CA . THR A 1 175 ? 4.217 12.929 -23.269 1.00 90.31 175 THR A CA 1
ATOM 1301 C C . THR A 1 175 ? 5.356 12.944 -22.252 1.00 90.31 175 THR A C 1
ATOM 1303 O O . THR A 1 175 ? 6.051 11.948 -22.084 1.00 90.31 175 THR A O 1
ATOM 1306 N N . ALA A 1 176 ? 5.532 14.066 -21.548 1.00 87.69 176 ALA A N 1
ATOM 1307 C CA . ALA A 1 176 ? 6.546 14.193 -20.498 1.00 87.69 176 ALA A CA 1
ATOM 1308 C C . ALA A 1 176 ? 6.117 13.544 -19.169 1.00 87.69 176 ALA A C 1
ATOM 1310 O O . ALA A 1 176 ? 6.951 13.008 -18.446 1.00 87.69 176 ALA A O 1
ATOM 1311 N N . LEU A 1 177 ? 4.821 13.603 -18.840 1.00 87.31 177 LEU A N 1
ATOM 1312 C CA . LEU A 1 177 ? 4.246 13.016 -17.631 1.00 87.31 177 LEU A CA 1
ATOM 1313 C C . LEU A 1 177 ? 2.766 12.705 -17.859 1.00 87.31 177 LEU A C 1
ATOM 1315 O O . LEU A 1 177 ? 2.025 13.543 -18.371 1.00 87.31 177 LEU A O 1
ATOM 1319 N N . ALA A 1 178 ? 2.336 11.526 -17.425 1.00 86.88 178 ALA A N 1
ATOM 1320 C CA . ALA A 1 178 ? 0.931 11.166 -17.322 1.00 86.88 178 ALA A CA 1
ATOM 1321 C C . ALA A 1 178 ? 0.695 10.449 -15.995 1.00 86.88 178 ALA A C 1
ATOM 1323 O O . ALA A 1 178 ? 1.477 9.585 -15.602 1.00 86.88 178 ALA A O 1
ATOM 1324 N N . LEU A 1 179 ? -0.390 10.815 -15.319 1.00 85.00 179 LEU A N 1
ATOM 1325 C CA . LEU A 1 179 ? -0.850 10.168 -14.099 1.00 85.00 179 LEU A CA 1
ATOM 1326 C C . LEU A 1 179 ? -2.277 9.698 -14.338 1.00 85.00 179 LEU A C 1
ATOM 1328 O O . LEU A 1 179 ? -3.110 10.451 -14.842 1.00 85.00 179 LEU A O 1
ATOM 1332 N N . SER A 1 180 ? -2.548 8.449 -13.993 1.00 84.81 180 SER A N 1
ATOM 1333 C CA . SER A 1 180 ? -3.892 7.904 -14.039 1.00 84.81 180 SER A CA 1
ATOM 1334 C C . SER A 1 180 ? -4.086 6.949 -12.878 1.00 84.81 180 SER A C 1
ATOM 1336 O O . SER A 1 180 ? -3.183 6.195 -12.518 1.00 84.81 180 SER A O 1
ATOM 1338 N N . ASN A 1 181 ? -5.267 7.022 -12.287 1.00 83.81 181 ASN A N 1
ATOM 1339 C CA . ASN A 1 181 ? -5.691 6.200 -11.176 1.00 83.81 181 ASN A CA 1
ATOM 1340 C C . ASN A 1 181 ? -7.184 5.930 -11.329 1.00 83.81 181 ASN A C 1
ATOM 1342 O O . ASN A 1 181 ? -7.932 6.771 -11.829 1.00 83.81 181 ASN A O 1
ATOM 1346 N N . GLU A 1 182 ? -7.615 4.779 -10.843 1.00 86.44 182 GLU A N 1
ATOM 1347 C CA . GLU A 1 182 ? -9.026 4.452 -10.744 1.00 86.44 182 GLU A CA 1
ATOM 1348 C C . GLU A 1 182 ? -9.460 4.584 -9.298 1.00 86.44 182 GLU A C 1
ATOM 1350 O O . GLU A 1 182 ? -8.850 4.014 -8.393 1.00 86.44 182 GLU A O 1
ATOM 1355 N N . PHE A 1 183 ? -10.489 5.396 -9.087 1.00 88.94 183 PHE A N 1
ATOM 1356 C CA . PHE A 1 183 ? -10.990 5.717 -7.765 1.00 88.94 183 PHE A CA 1
ATOM 1357 C C . PHE A 1 183 ? -12.513 5.742 -7.772 1.00 88.94 183 PHE A C 1
ATOM 1359 O O . PHE A 1 183 ? -13.138 6.417 -8.595 1.00 88.94 183 PHE A O 1
ATOM 1366 N N . ASN A 1 184 ? -13.117 5.037 -6.823 1.00 91.31 184 ASN A N 1
ATOM 1367 C CA . ASN A 1 184 ? -14.559 4.999 -6.652 1.00 91.31 184 ASN A CA 1
ATOM 1368 C C . ASN A 1 184 ? -15.048 6.232 -5.874 1.00 91.31 184 ASN A C 1
ATOM 1370 O O . ASN A 1 184 ? -15.345 6.173 -4.679 1.00 91.31 184 ASN A O 1
ATOM 1374 N N . ALA A 1 185 ? -15.161 7.365 -6.573 1.00 90.81 185 ALA A N 1
ATOM 1375 C CA . ALA A 1 185 ? -15.635 8.618 -5.983 1.00 9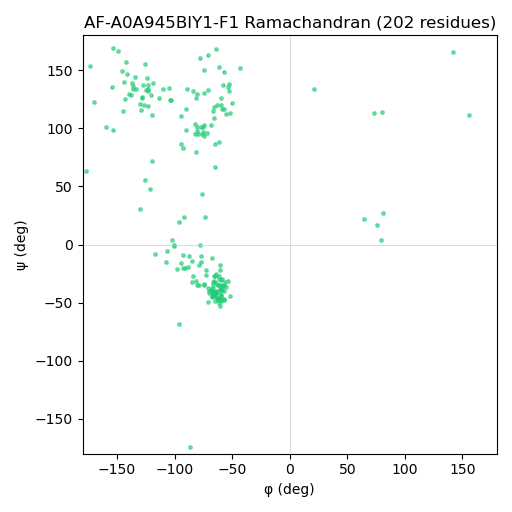0.81 185 ALA A CA 1
ATOM 1376 C C . ALA A 1 185 ? -17.054 8.506 -5.402 1.00 90.81 185 ALA A C 1
ATOM 1378 O O . ALA A 1 185 ? -17.343 9.099 -4.367 1.00 90.81 185 ALA A O 1
ATOM 1379 N N . LYS A 1 186 ? -17.931 7.712 -6.029 1.00 91.56 186 LYS A N 1
ATOM 1380 C CA . LYS A 1 186 ? -19.277 7.449 -5.506 1.00 91.56 186 LYS A CA 1
ATOM 1381 C C . LYS A 1 186 ? -19.207 6.739 -4.152 1.00 91.56 186 LYS A C 1
ATOM 1383 O O . LYS A 1 186 ? -19.846 7.192 -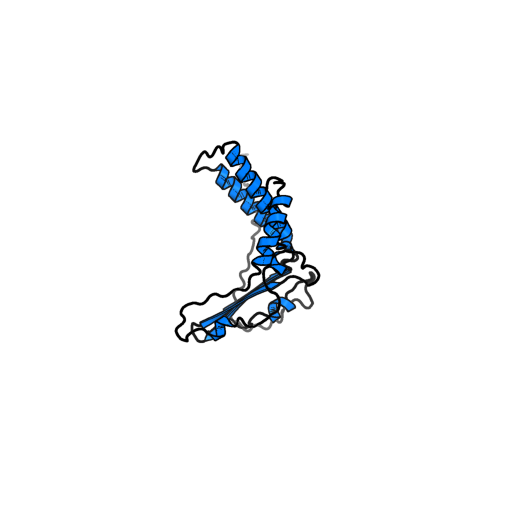3.210 1.00 91.56 186 LYS A O 1
ATOM 1388 N N . GLY A 1 187 ? -18.389 5.691 -4.051 1.00 90.94 187 GLY A N 1
ATOM 1389 C CA . GLY A 1 187 ? -18.156 4.968 -2.801 1.00 90.94 187 GLY A CA 1
ATOM 1390 C C . GLY A 1 187 ? -17.613 5.870 -1.691 1.00 90.94 187 GLY A C 1
ATOM 1391 O O . GLY A 1 187 ? -18.071 5.774 -0.557 1.00 90.94 187 GLY A O 1
ATOM 1392 N N . LEU A 1 188 ? -16.713 6.808 -2.019 1.00 91.00 188 LEU A N 1
ATOM 1393 C CA . LEU A 1 188 ? -16.250 7.816 -1.057 1.00 91.00 188 LEU A CA 1
ATOM 1394 C C . LEU A 1 188 ? -17.405 8.696 -0.563 1.00 91.00 188 LEU A C 1
ATOM 1396 O O . LEU A 1 188 ? -17.571 8.863 0.642 1.00 91.00 188 LEU A O 1
ATOM 1400 N N . MET A 1 189 ? -18.209 9.247 -1.475 1.00 91.75 189 MET A N 1
ATOM 1401 C CA . MET A 1 189 ? -19.318 10.136 -1.107 1.00 91.75 189 MET A CA 1
ATOM 1402 C C . MET A 1 189 ? -20.391 9.423 -0.275 1.00 91.75 189 MET A C 1
ATOM 1404 O O . MET A 1 189 ? -20.985 10.042 0.601 1.00 91.75 189 MET A O 1
ATOM 1408 N N . GLU A 1 190 ? -20.621 8.132 -0.517 1.00 91.81 190 GLU A N 1
ATOM 1409 C CA . GLU A 1 190 ? -21.537 7.299 0.277 1.00 91.81 190 GLU A CA 1
ATOM 1410 C C . GLU A 1 190 ? -20.976 6.964 1.667 1.00 91.81 190 GLU A C 1
ATOM 1412 O O . GLU A 1 190 ? -21.744 6.769 2.606 1.00 91.81 190 GLU A O 1
ATOM 1417 N N . TRP A 1 191 ? -19.651 6.951 1.822 1.00 90.56 191 TRP A N 1
ATOM 1418 C CA . TRP A 1 191 ? -18.979 6.702 3.096 1.00 90.56 191 TRP A CA 1
ATOM 1419 C C . TRP A 1 191 ? -18.912 7.942 4.004 1.00 90.56 191 TRP A C 1
ATOM 1421 O O . TRP A 1 191 ? -18.989 7.807 5.224 1.00 90.56 191 TRP A O 1
ATOM 1431 N N . LEU A 1 192 ? -18.834 9.159 3.448 1.00 88.81 192 LEU A N 1
ATOM 1432 C CA . LEU A 1 192 ? -18.735 10.403 4.236 1.00 88.81 192 LEU A CA 1
ATOM 1433 C C . LEU A 1 192 ? -19.823 10.554 5.329 1.00 88.81 192 LEU A C 1
ATOM 1435 O O . LEU A 1 192 ? -19.467 10.891 6.460 1.00 88.81 192 LEU A O 1
ATOM 1439 N N . PRO A 1 193 ? -21.119 10.271 5.076 1.00 88.62 193 PRO A N 1
ATOM 1440 C CA . PRO A 1 193 ? -22.142 10.322 6.122 1.00 88.62 193 PRO A CA 1
ATOM 1441 C C . PRO A 1 193 ? -21.951 9.269 7.223 1.00 88.62 193 PRO A C 1
ATOM 1443 O O . PRO A 1 193 ? -22.321 9.509 8.371 1.00 88.62 193 PRO A O 1
ATOM 1446 N N . GLU A 1 194 ? -21.392 8.098 6.899 1.00 87.25 194 GLU A N 1
ATOM 1447 C CA . GLU A 1 194 ? -21.080 7.059 7.892 1.00 87.25 194 GLU A CA 1
ATOM 1448 C C . GLU A 1 194 ? -19.955 7.523 8.823 1.00 87.25 194 GLU A C 1
ATOM 1450 O O . GLU A 1 194 ? -20.041 7.315 10.033 1.00 87.25 194 GLU A O 1
ATOM 1455 N N . LEU A 1 195 ? -18.941 8.206 8.278 1.00 83.75 195 LEU A N 1
ATOM 1456 C CA . LEU A 1 195 ? -17.851 8.798 9.058 1.00 83.75 195 LEU A CA 1
ATOM 1457 C C . LEU A 1 195 ? -18.356 9.875 10.018 1.00 83.75 195 LEU A C 1
ATOM 1459 O O . LEU A 1 195 ? -18.005 9.839 11.196 1.00 83.75 195 LEU A O 1
ATOM 1463 N N . ALA A 1 196 ? -19.220 10.777 9.542 1.00 80.62 196 ALA A N 1
ATOM 1464 C CA . ALA A 1 196 ? -19.817 11.827 10.370 1.00 80.62 196 ALA A CA 1
ATOM 1465 C C . ALA A 1 196 ? -20.630 11.242 11.544 1.00 80.62 196 ALA A C 1
ATOM 1467 O O . ALA A 1 196 ? -20.458 11.639 12.701 1.00 80.62 196 ALA A O 1
ATOM 1468 N N . LYS A 1 197 ? -21.440 10.208 11.277 1.00 82.50 197 LYS A N 1
ATOM 1469 C CA . LYS A 1 197 ? -22.200 9.493 12.316 1.00 82.50 197 LYS A CA 1
ATOM 1470 C C . LYS A 1 197 ? -21.295 8.768 13.309 1.00 82.50 197 LYS A C 1
ATOM 1472 O O . LYS A 1 197 ? -21.515 8.852 14.513 1.00 82.50 197 LYS A O 1
ATOM 1477 N N . ALA A 1 198 ? -20.266 8.074 12.822 1.00 74.88 198 ALA A N 1
ATOM 1478 C CA . ALA A 1 198 ? -19.310 7.362 13.669 1.00 74.88 198 ALA A CA 1
ATOM 1479 C C . ALA A 1 198 ? -18.491 8.313 14.560 1.00 74.88 198 ALA A C 1
ATOM 1481 O O . ALA A 1 198 ? -18.084 7.925 15.653 1.00 74.88 198 ALA A O 1
ATOM 1482 N N . SER A 1 199 ? -18.300 9.567 14.134 1.00 68.12 199 SER A N 1
ATOM 1483 C CA . SER A 1 199 ? -17.680 10.615 14.950 1.00 68.12 199 SER A CA 1
ATOM 1484 C C . SER A 1 199 ? -18.600 11.230 16.015 1.00 68.12 199 SER A C 1
ATOM 1486 O O . SER A 1 199 ? -18.144 12.073 16.784 1.00 68.12 199 SER A O 1
ATOM 1488 N N . GLY A 1 200 ? -19.861 10.795 16.119 1.00 64.88 200 GLY A N 1
ATOM 1489 C CA . GLY A 1 200 ? -20.811 11.283 17.126 1.00 64.88 200 GLY A CA 1
ATOM 1490 C C . GLY A 1 200 ? -21.388 12.668 16.829 1.00 64.88 200 GLY A C 1
ATOM 1491 O O . GLY A 1 200 ? -21.936 13.297 17.733 1.00 64.88 200 GLY A O 1
ATOM 1492 N N . ASP A 1 201 ? -21.270 13.137 15.586 1.00 55.06 201 ASP A N 1
ATOM 1493 C CA . ASP A 1 201 ? -21.844 14.401 15.137 1.00 55.06 201 ASP A CA 1
ATOM 1494 C C . ASP A 1 201 ? -23.236 14.115 14.542 1.00 55.06 201 ASP A C 1
ATOM 1496 O O . ASP A 1 201 ? -23.402 13.919 13.340 1.00 55.06 201 ASP A O 1
ATOM 1500 N N . GLU A 1 202 ? -24.262 14.011 15.395 1.00 46.38 202 GLU A N 1
ATOM 1501 C CA . GLU A 1 202 ? -25.671 13.881 14.964 1.00 46.38 202 GLU A CA 1
ATOM 1502 C C . GLU A 1 202 ? -26.257 15.205 14.415 1.00 46.38 202 GLU A C 1
ATOM 1504 O O . GLU A 1 202 ? -27.472 15.404 14.411 1.00 46.38 202 GLU A O 1
ATOM 1509 N N . ALA A 1 203 ? -25.420 16.129 13.939 1.00 38.94 203 ALA A N 1
ATOM 1510 C CA . ALA A 1 203 ? -25.832 17.452 13.479 1.00 38.94 203 ALA A CA 1
ATOM 1511 C C . ALA A 1 203 ? -25.466 17.734 12.009 1.00 38.94 203 ALA A C 1
ATOM 1513 O O . ALA A 1 203 ? -24.962 18.813 11.701 1.00 38.94 203 ALA A O 1
ATOM 1514 N N . ILE A 1 204 ? -25.758 16.799 11.092 1.00 42.31 204 ILE A N 1
ATOM 1515 C CA . ILE A 1 204 ? -25.986 17.100 9.661 1.00 42.31 204 ILE A CA 1
ATOM 1516 C C . ILE A 1 204 ? -27.203 16.325 9.155 1.00 42.31 204 ILE A C 1
ATOM 1518 O O . ILE A 1 204 ? -27.209 15.078 9.283 1.00 42.31 204 ILE A O 1
#